Protein AF-F2UL92-F1 (afdb_monomer)

Radius of gyration: 18.85 Å; Cα contacts (8 Å, |Δi|>4): 361; chains: 1; bounding box: 46×44×56 Å

InterPro domains:
  IPR004106 Peptidase S9, N-terminal domain superfamily [SSF50993] (4-131)
  IPR023302 Peptidase S9A, N-terminal domain [PF02897] (4-129)
  IPR029058 Alpha/Beta hydrolase fold [G3DSA:3.40.50.1820] (143-171)
  IPR051543 Serine Peptidase S9A Subfamily [PTHR11757] (3-171)

Structure (mmCIF, N/CA/C/O backbone):
data_AF-F2UL92-F1
#
_entry.id   AF-F2UL92-F1
#
loop_
_atom_site.group_PDB
_atom_site.id
_atom_site.type_symbol
_atom_site.label_atom_id
_atom_site.label_alt_id
_atom_site.label_comp_id
_atom_site.label_asym_id
_atom_site.label_entity_id
_atom_site.label_seq_id
_atom_site.pdbx_PDB_ins_code
_atom_site.Cartn_x
_atom_site.Cartn_y
_atom_site.Cartn_z
_atom_site.occupancy
_atom_site.B_iso_or_equiv
_atom_site.auth_seq_id
_atom_site.auth_comp_id
_atom_site.auth_asym_id
_atom_site.auth_atom_id
_atom_site.pdbx_PDB_model_num
ATOM 1 N N . MET A 1 1 ? -10.683 9.155 6.849 1.00 47.19 1 MET A N 1
ATOM 2 C CA . MET A 1 1 ? -11.647 8.058 6.570 1.00 47.19 1 MET A CA 1
ATOM 3 C C . MET A 1 1 ? -12.145 7.470 7.891 1.00 47.19 1 MET A C 1
ATOM 5 O O . MET A 1 1 ? -11.366 7.460 8.837 1.00 47.19 1 MET A O 1
ATOM 9 N N . ARG A 1 2 ? -13.411 7.035 8.008 1.00 52.59 2 ARG A N 1
ATOM 10 C CA . ARG A 1 2 ? -13.905 6.275 9.177 1.00 52.59 2 ARG A CA 1
ATOM 11 C C . ARG A 1 2 ? -14.329 4.896 8.702 1.00 52.59 2 ARG A C 1
ATOM 13 O O . ARG A 1 2 ? -15.251 4.801 7.898 1.00 52.59 2 ARG A O 1
ATOM 20 N N . GLN A 1 3 ? -13.666 3.865 9.195 1.00 63.84 3 GLN A N 1
ATOM 21 C CA . GLN A 1 3 ? -14.007 2.478 8.901 1.00 63.84 3 GLN A CA 1
ATOM 22 C C . GLN A 1 3 ? -14.281 1.741 10.215 1.00 63.84 3 GLN A C 1
ATOM 24 O O . GLN A 1 3 ? -13.748 2.104 11.266 1.00 63.84 3 GLN A O 1
ATOM 29 N N . HIS A 1 4 ? -15.179 0.763 10.164 1.00 67.75 4 HIS A N 1
ATOM 30 C CA . HIS A 1 4 ? -15.733 0.085 11.332 1.00 67.75 4 HIS A CA 1
ATOM 31 C C . HIS A 1 4 ? -15.341 -1.390 11.305 1.00 67.75 4 HIS A C 1
ATOM 33 O O . HIS A 1 4 ? -15.550 -2.052 10.291 1.00 67.75 4 HIS A O 1
ATOM 39 N N . ALA A 1 5 ? -14.822 -1.898 12.419 1.00 70.94 5 ALA A N 1
ATOM 40 C CA . ALA A 1 5 ? -14.544 -3.315 12.620 1.00 70.94 5 ALA A CA 1
ATOM 41 C C . ALA A 1 5 ? -14.932 -3.701 14.054 1.00 70.94 5 ALA A C 1
ATOM 43 O O . ALA A 1 5 ? -14.461 -3.092 15.019 1.00 70.94 5 ALA A O 1
ATOM 44 N N . GLY A 1 6 ? -15.823 -4.687 14.198 1.00 77.38 6 GLY A N 1
ATOM 45 C CA . GLY A 1 6 ? -16.357 -5.093 15.503 1.00 77.38 6 GLY A CA 1
ATOM 46 C C . GLY A 1 6 ? -17.029 -3.932 16.245 1.00 77.38 6 GLY A C 1
ATOM 47 O O . GLY A 1 6 ? -17.924 -3.303 15.704 1.00 77.38 6 GLY A O 1
ATOM 48 N N . ASP A 1 7 ? -16.575 -3.630 17.464 1.00 85.81 7 ASP A N 1
ATOM 49 C CA . ASP A 1 7 ? -17.101 -2.538 18.304 1.00 85.81 7 ASP A CA 1
ATOM 50 C C . ASP A 1 7 ? -16.230 -1.267 18.259 1.00 85.81 7 ASP A C 1
ATOM 52 O O . ASP A 1 7 ? -16.256 -0.443 19.179 1.00 85.81 7 ASP A O 1
ATOM 56 N N . SER A 1 8 ? -15.396 -1.106 17.228 1.00 90.12 8 SER A N 1
ATOM 57 C CA . SER A 1 8 ? -14.446 0.004 17.122 1.00 90.12 8 SER A CA 1
ATOM 58 C C . SER A 1 8 ? -14.482 0.696 15.762 1.00 90.12 8 SER A C 1
ATOM 60 O O . SER A 1 8 ? -14.600 0.072 14.708 1.00 90.12 8 SER A O 1
ATOM 62 N N . PHE A 1 9 ? -14.307 2.015 15.794 1.00 91.69 9 PHE A N 1
ATOM 63 C CA . PHE A 1 9 ? -13.924 2.802 14.632 1.00 91.69 9 PHE A CA 1
ATOM 64 C C . PHE A 1 9 ? -12.415 2.959 14.585 1.00 91.69 9 PHE A C 1
ATOM 66 O O . PHE A 1 9 ? -11.786 3.242 15.605 1.00 91.69 9 PHE A O 1
ATOM 73 N N . TYR A 1 10 ? -11.868 2.874 13.380 1.00 93.38 10 TYR A N 1
ATOM 74 C CA . TYR A 1 10 ? -10.504 3.274 13.079 1.00 93.38 10 TYR A CA 1
ATOM 75 C C . TYR A 1 10 ? -10.539 4.521 12.206 1.00 93.38 10 TYR A C 1
ATOM 77 O O . TYR A 1 10 ? -11.341 4.636 11.270 1.00 93.38 10 TYR A O 1
ATOM 85 N N . VAL A 1 11 ? -9.696 5.485 12.559 1.00 93.44 11 VAL A N 1
ATOM 86 C CA . VAL A 1 11 ? -9.705 6.827 11.990 1.00 93.44 11 VAL A CA 1
ATOM 87 C C . VAL A 1 11 ? -8.290 7.196 11.577 1.00 93.44 11 VAL A C 1
ATOM 89 O O . VAL A 1 11 ? -7.419 7.335 12.430 1.00 93.44 11 VAL A O 1
ATOM 92 N N . VAL A 1 12 ? -8.087 7.394 10.275 1.00 95.69 12 VAL A N 1
ATOM 93 C CA . VAL A 1 12 ? -6.900 8.077 9.739 1.00 95.69 12 VAL A CA 1
ATOM 94 C C . VAL A 1 12 ? -7.134 9.583 9.865 1.00 95.69 12 VAL A C 1
ATOM 96 O O . VAL A 1 12 ? -8.149 10.079 9.360 1.00 95.69 12 VAL A O 1
ATOM 99 N N . THR A 1 13 ? -6.255 10.282 10.586 1.00 95.81 13 THR A N 1
ATOM 100 C CA . THR A 1 13 ? -6.462 11.675 11.021 1.00 95.81 13 THR A CA 1
ATOM 101 C C . THR A 1 13 ? -5.148 12.445 11.164 1.00 95.81 13 THR A C 1
ATOM 103 O O . THR A 1 13 ? -4.134 11.865 11.539 1.00 95.81 13 THR A O 1
ATOM 106 N N . ASP A 1 14 ? -5.198 13.753 10.925 1.00 96.56 14 ASP A N 1
ATOM 107 C CA . ASP A 1 14 ? -4.128 14.745 11.144 1.00 96.56 14 ASP A CA 1
ATOM 108 C C . ASP A 1 14 ? -4.246 15.470 12.505 1.00 96.56 14 ASP A C 1
ATOM 110 O O . ASP A 1 14 ? -3.438 16.325 12.874 1.00 96.56 14 ASP A O 1
ATOM 114 N N . ALA A 1 15 ? -5.287 15.133 13.272 1.00 96.12 15 ALA A N 1
ATOM 115 C CA . ALA A 1 15 ? -5.538 15.661 14.606 1.00 96.12 15 ALA A CA 1
ATOM 116 C C . ALA A 1 15 ? -4.281 15.686 15.495 1.00 96.12 15 ALA A C 1
ATOM 118 O O . ALA A 1 15 ? -3.488 14.749 15.515 1.00 96.12 15 ALA A O 1
ATOM 119 N N . ASP A 1 16 ? -4.189 16.737 16.313 1.00 95.44 16 ASP A N 1
ATOM 120 C CA . ASP A 1 16 ? -3.114 16.942 17.293 1.00 95.44 16 ASP A CA 1
ATOM 121 C C . ASP A 1 16 ? -1.739 17.235 16.659 1.00 95.44 16 ASP A C 1
ATOM 123 O O . ASP A 1 16 ? -0.714 17.030 17.302 1.00 95.44 16 ASP A O 1
ATOM 127 N N . GLY A 1 17 ? -1.722 17.758 15.424 1.00 95.00 17 GLY A N 1
ATOM 128 C CA . GLY A 1 17 ? -0.492 18.123 14.706 1.00 95.00 17 GLY A CA 1
ATOM 129 C C . GLY A 1 17 ? 0.189 16.931 14.033 1.00 95.00 17 GLY A C 1
ATOM 130 O O . GLY A 1 17 ? 1.408 16.909 13.899 1.00 95.00 17 GLY A O 1
ATOM 131 N N . ALA A 1 18 ? -0.583 15.908 13.664 1.00 96.56 18 ALA A N 1
ATOM 132 C CA . ALA A 1 18 ? -0.087 14.730 12.967 1.00 96.56 18 ALA A CA 1
ATOM 133 C C . ALA A 1 18 ? -0.008 15.005 11.455 1.00 96.56 18 ALA A C 1
ATOM 135 O O . ALA A 1 18 ? -0.832 14.503 10.695 1.00 96.56 18 ALA A O 1
ATOM 136 N N . ASP A 1 19 ? 0.976 15.797 11.020 1.00 95.44 19 ASP A N 1
ATOM 137 C CA . ASP A 1 19 ? 1.105 16.255 9.623 1.00 95.44 19 ASP A CA 1
ATOM 138 C C . ASP A 1 19 ? 1.199 15.101 8.604 1.00 95.44 19 ASP A C 1
ATOM 140 O O . ASP A 1 19 ? 0.699 15.206 7.486 1.00 95.44 19 ASP A O 1
ATOM 144 N N . ASN A 1 20 ? 1.777 13.968 9.015 1.00 97.31 20 ASN A N 1
ATOM 145 C CA . ASN A 1 20 ? 1.894 12.749 8.207 1.00 97.31 20 ASN A CA 1
ATOM 146 C C . ASN A 1 20 ? 0.808 11.700 8.509 1.00 97.31 20 ASN A C 1
ATOM 148 O O . ASN A 1 20 ? 0.906 10.545 8.083 1.00 97.31 20 ASN A O 1
ATOM 152 N N . TYR A 1 21 ? -0.254 12.134 9.191 1.00 98.00 21 TYR A N 1
ATOM 153 C CA . TYR A 1 21 ? -1.380 11.346 9.672 1.00 98.00 21 TYR A CA 1
ATOM 154 C C . TYR A 1 21 ? -1.009 10.265 10.693 1.00 98.00 21 TYR A C 1
ATOM 156 O O . TYR A 1 21 ? 0.095 9.731 10.763 1.00 98.00 21 TYR A O 1
ATOM 164 N N . LYS A 1 22 ? -1.998 9.910 11.505 1.00 97.31 22 LYS A N 1
ATOM 165 C CA . LYS A 1 22 ? -1.964 8.776 12.428 1.00 97.31 22 LYS A CA 1
ATOM 166 C C . LYS A 1 22 ? -3.235 7.952 12.299 1.00 97.31 22 LYS A C 1
ATOM 168 O O . LYS A 1 22 ? -4.241 8.430 11.771 1.00 97.31 22 LYS A O 1
ATOM 173 N N . VAL A 1 23 ? -3.207 6.731 12.824 1.00 97.38 23 VAL A N 1
ATOM 174 C CA . VAL A 1 23 ? -4.407 5.913 13.012 1.00 97.38 23 VAL A CA 1
ATOM 175 C C . V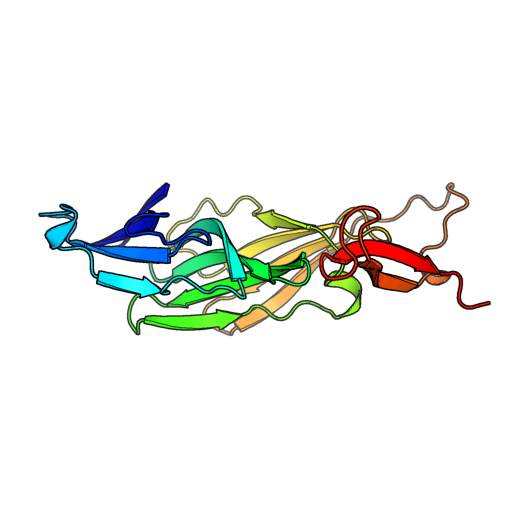AL A 1 23 ? -4.794 5.927 14.482 1.00 97.38 23 VAL A C 1
ATOM 177 O O . VAL A 1 23 ? -4.025 5.506 15.349 1.00 97.38 23 VAL A O 1
ATOM 180 N N . CYS A 1 24 ? -6.021 6.357 14.750 1.00 96.00 24 CYS A N 1
ATOM 181 C CA . CYS A 1 24 ? -6.651 6.270 16.059 1.00 96.00 24 CYS A CA 1
ATOM 182 C C . CYS A 1 24 ? -7.753 5.206 16.051 1.00 96.00 24 CYS A C 1
ATOM 184 O O . CYS A 1 24 ? -8.454 5.036 15.053 1.00 96.00 24 CYS A O 1
ATOM 186 N N . ARG A 1 25 ? -7.957 4.540 17.188 1.00 95.12 25 ARG A N 1
ATOM 187 C CA . ARG A 1 25 ? -9.105 3.671 17.462 1.00 95.12 25 ARG A CA 1
ATOM 188 C C . ARG A 1 25 ? -10.039 4.344 18.462 1.00 95.12 25 ARG A C 1
ATOM 190 O O . ARG A 1 25 ? -9.571 4.908 19.448 1.00 95.12 25 ARG A O 1
ATOM 197 N N . ALA A 1 26 ? -11.347 4.248 18.241 1.00 95.19 26 ALA A N 1
ATOM 198 C CA . ALA A 1 26 ? -12.372 4.769 19.142 1.00 95.19 26 ALA A CA 1
ATOM 199 C C . ALA A 1 26 ? -13.521 3.761 19.328 1.00 95.19 26 ALA A C 1
ATOM 201 O O . ALA A 1 26 ? -13.872 3.079 18.364 1.00 95.19 26 ALA A O 1
ATOM 202 N N . PRO A 1 27 ? -14.158 3.681 20.511 1.00 94.38 27 PRO A N 1
ATOM 203 C CA . PRO A 1 27 ? -15.324 2.823 20.719 1.00 94.38 27 PRO A CA 1
ATOM 204 C C . PRO A 1 27 ? -16.497 3.221 19.815 1.00 94.38 27 PRO A C 1
ATOM 206 O O . PRO A 1 27 ? -16.836 4.403 19.722 1.00 94.38 27 PRO A O 1
ATOM 209 N N . ALA A 1 28 ? -17.166 2.246 19.197 1.00 91.81 28 ALA A N 1
ATOM 210 C CA . ALA A 1 28 ? -18.292 2.502 18.298 1.00 91.81 28 ALA A CA 1
ATOM 211 C C . ALA A 1 28 ? -19.487 3.162 19.005 1.00 91.81 28 ALA A C 1
ATOM 213 O O . ALA A 1 28 ? -20.171 4.009 18.431 1.00 91.81 28 ALA A O 1
ATOM 214 N N . ASN A 1 29 ? -19.702 2.831 20.280 1.00 93.62 29 ASN A N 1
ATOM 215 C CA . ASN A 1 29 ? -20.775 3.394 21.099 1.00 93.62 29 ASN A CA 1
ATOM 216 C C . ASN A 1 29 ? -20.483 4.813 21.632 1.00 93.62 29 ASN A C 1
ATOM 218 O O . ASN A 1 29 ? -21.406 5.489 22.082 1.00 93.62 29 ASN A O 1
ATOM 222 N N . ASN A 1 30 ? -19.228 5.276 21.592 1.00 93.62 30 ASN A N 1
ATOM 223 C CA . ASN A 1 30 ? -18.836 6.619 22.019 1.00 93.62 30 ASN A CA 1
ATOM 224 C C . ASN A 1 30 ? -17.564 7.094 21.283 1.00 93.62 30 ASN A C 1
ATOM 226 O O . ASN A 1 30 ? -16.493 7.200 21.891 1.00 93.62 30 ASN A O 1
ATOM 230 N N . PRO A 1 31 ? -17.661 7.425 19.982 1.00 94.69 31 PRO A N 1
ATOM 231 C CA . PRO A 1 31 ? -16.503 7.686 19.123 1.00 94.69 31 PRO A CA 1
ATOM 232 C C . PRO A 1 31 ? -15.950 9.116 19.241 1.00 94.69 31 PRO A C 1
ATOM 234 O O . PRO A 1 31 ? -15.333 9.640 18.309 1.00 94.69 31 PRO A O 1
ATOM 237 N N . THR A 1 32 ? -16.213 9.794 20.356 1.00 94.81 32 THR A N 1
ATOM 238 C CA . THR A 1 32 ? -15.765 11.171 20.578 1.00 94.81 32 THR A CA 1
ATOM 239 C C . THR A 1 32 ? -14.244 11.235 20.739 1.00 94.81 32 THR A C 1
ATOM 241 O O . THR A 1 32 ? -13.628 10.302 21.250 1.00 94.81 32 THR A O 1
ATOM 244 N N . LYS A 1 33 ? -13.631 12.347 20.307 1.00 93.31 33 LYS A N 1
ATOM 245 C CA . LYS A 1 33 ? -12.168 12.537 20.301 1.00 93.31 33 LYS A CA 1
ATOM 246 C C . LYS A 1 33 ? -11.467 12.200 21.635 1.00 93.31 33 LYS A C 1
ATOM 248 O O . LYS A 1 33 ? -10.410 11.586 21.578 1.00 93.31 33 LYS A O 1
ATOM 253 N N . PRO A 1 34 ? -12.022 12.512 22.824 1.00 95.94 34 PRO A N 1
ATOM 254 C CA . PRO A 1 34 ? -11.401 12.126 24.097 1.00 95.94 34 PRO A CA 1
ATOM 255 C C . PRO A 1 34 ? -11.232 10.614 24.310 1.00 95.94 34 PRO A C 1
ATOM 257 O O . PRO A 1 34 ? -10.419 10.211 25.132 1.00 95.94 34 PRO A O 1
ATOM 260 N N . ASN A 1 35 ? -11.987 9.784 23.583 1.00 96.00 35 ASN A N 1
ATOM 261 C CA . ASN A 1 35 ? -11.894 8.323 23.647 1.00 96.00 35 ASN A CA 1
ATOM 262 C C . ASN A 1 35 ? -10.999 7.733 22.550 1.00 96.00 35 ASN A C 1
ATOM 264 O O . ASN A 1 35 ? -10.984 6.515 22.364 1.00 96.00 35 ASN A O 1
ATOM 268 N N . TRP A 1 36 ? -10.317 8.574 21.771 1.00 96.50 36 TRP A N 1
ATOM 269 C CA . TRP A 1 36 ? -9.410 8.112 20.731 1.00 96.50 36 TRP A CA 1
ATOM 270 C C . TRP A 1 36 ? -8.106 7.632 21.359 1.00 96.50 36 TRP A C 1
ATOM 272 O O . TRP A 1 36 ? -7.533 8.295 22.221 1.00 96.50 36 TRP A O 1
ATOM 282 N N . ILE A 1 37 ? -7.641 6.474 20.906 1.00 95.00 37 ILE A N 1
ATOM 283 C CA . ILE A 1 37 ? -6.365 5.884 21.301 1.00 95.00 37 ILE A CA 1
ATOM 284 C C . ILE A 1 37 ? -5.535 5.708 20.038 1.00 95.00 37 ILE A C 1
ATOM 286 O O . ILE A 1 37 ? -5.997 5.083 19.083 1.00 95.00 37 ILE A O 1
ATOM 290 N N . ASP A 1 38 ? -4.318 6.240 20.029 1.00 95.56 38 ASP A N 1
ATOM 291 C CA . ASP A 1 38 ? -3.399 6.066 18.908 1.00 95.56 38 ASP A CA 1
ATOM 292 C C . ASP A 1 38 ? -2.991 4.588 18.810 1.00 95.56 38 ASP A C 1
ATOM 294 O O . ASP A 1 38 ? -2.452 4.008 19.752 1.00 95.56 38 ASP A O 1
ATOM 298 N N . VAL A 1 39 ? -3.288 3.975 17.665 1.00 95.94 39 VAL A N 1
ATOM 299 C CA . VAL A 1 39 ? -2.933 2.584 17.343 1.00 95.94 39 VAL A CA 1
ATOM 300 C C . VAL A 1 39 ? -1.760 2.511 16.373 1.00 95.94 39 VAL A C 1
ATOM 302 O O . VAL A 1 39 ? -0.958 1.584 16.458 1.00 95.94 39 VAL A O 1
ATOM 305 N N . LEU A 1 40 ? -1.618 3.531 15.523 1.00 96.50 40 LEU A N 1
ATOM 306 C CA . LEU A 1 40 ? -0.419 3.805 14.740 1.00 96.50 40 LEU A CA 1
ATOM 307 C C . LEU A 1 40 ? -0.111 5.309 14.836 1.00 96.50 40 LEU A C 1
ATOM 309 O O . LEU A 1 40 ? -0.804 6.095 14.190 1.00 96.50 40 LEU A O 1
ATOM 313 N N . PRO A 1 41 ? 0.868 5.727 15.657 1.00 96.00 41 PRO A N 1
ATOM 314 C CA . PRO A 1 41 ? 1.248 7.133 15.789 1.00 96.00 41 PRO A CA 1
ATOM 315 C C . PRO A 1 41 ? 1.786 7.730 14.481 1.00 96.00 41 PRO A C 1
ATOM 317 O O . PRO A 1 41 ? 2.292 7.004 13.625 1.00 96.00 41 PRO A O 1
ATOM 320 N N . SER A 1 42 ? 1.721 9.059 14.364 1.00 96.75 42 SER A N 1
ATOM 321 C CA . SER A 1 42 ? 2.345 9.799 13.258 1.00 96.75 42 SER A CA 1
ATOM 322 C C . SER A 1 42 ? 3.867 9.660 13.298 1.00 96.75 42 SER A C 1
ATOM 324 O O . SER A 1 42 ? 4.457 9.495 14.368 1.00 96.75 42 SER A O 1
ATOM 326 N N . SER A 1 43 ? 4.507 9.756 12.134 1.00 95.75 43 SER A N 1
ATOM 327 C CA . SER A 1 43 ? 5.960 9.683 11.975 1.00 95.75 43 SER A CA 1
ATOM 328 C C . SER A 1 43 ? 6.443 10.722 10.971 1.00 95.75 43 SER A C 1
ATOM 330 O O . SER A 1 43 ? 5.822 10.902 9.932 1.00 95.75 43 SER A O 1
ATOM 332 N N . ASP A 1 44 ? 7.597 11.339 11.221 1.00 95.31 44 ASP A N 1
ATOM 333 C CA . ASP A 1 44 ? 8.241 12.254 10.263 1.00 95.31 44 ASP A CA 1
ATOM 334 C C . ASP A 1 44 ? 8.871 11.519 9.064 1.00 95.31 44 ASP A C 1
ATOM 336 O O . ASP A 1 44 ? 9.341 12.145 8.114 1.00 95.31 44 ASP A O 1
ATOM 340 N N . GLU A 1 45 ? 8.890 10.183 9.104 1.00 95.50 45 GLU A N 1
ATOM 341 C CA . GLU A 1 45 ? 9.538 9.336 8.102 1.00 95.50 45 GLU A CA 1
ATOM 342 C C . GLU A 1 45 ? 8.549 8.663 7.143 1.00 95.50 45 GLU A C 1
ATOM 344 O O . GLU A 1 45 ? 8.965 8.098 6.131 1.00 95.50 45 GLU A O 1
ATOM 349 N N . VAL A 1 46 ? 7.248 8.689 7.448 1.00 96.50 46 VAL A N 1
ATOM 350 C CA . VAL A 1 46 ? 6.218 7.987 6.676 1.00 96.50 46 VAL A CA 1
ATOM 351 C C . VAL A 1 46 ? 4.912 8.765 6.708 1.00 96.50 46 VAL A C 1
ATOM 353 O O . VAL A 1 46 ? 4.416 9.056 7.791 1.00 96.50 46 VAL A O 1
ATOM 356 N N . ILE A 1 47 ? 4.309 8.986 5.539 1.00 97.19 47 ILE A N 1
ATOM 357 C CA . ILE A 1 47 ? 2.947 9.512 5.395 1.00 97.19 47 ILE A CA 1
ATOM 358 C C . ILE A 1 47 ? 1.954 8.390 5.070 1.00 97.19 47 ILE A C 1
ATOM 360 O O . ILE A 1 47 ? 2.269 7.471 4.310 1.00 97.19 47 ILE A O 1
ATOM 364 N N . ILE A 1 48 ? 0.754 8.443 5.657 1.00 97.94 48 ILE A N 1
ATOM 365 C CA . ILE A 1 48 ? -0.384 7.595 5.261 1.00 97.94 48 ILE A CA 1
ATOM 366 C C . ILE A 1 48 ? -1.145 8.303 4.134 1.00 97.94 48 ILE A C 1
ATOM 368 O O . ILE A 1 48 ? -1.653 9.403 4.337 1.00 97.94 48 ILE A O 1
ATOM 372 N N . GLU A 1 49 ? -1.242 7.670 2.966 1.00 95.38 49 GLU A N 1
ATOM 373 C CA . GLU A 1 49 ? -1.944 8.212 1.795 1.00 95.38 49 GLU A CA 1
ATOM 374 C C . GLU A 1 49 ? -3.397 7.723 1.725 1.00 95.38 49 GLU A C 1
ATOM 376 O O . GLU A 1 49 ? -4.292 8.497 1.391 1.00 95.38 49 GLU A O 1
ATOM 381 N N . ASP A 1 50 ? -3.642 6.455 2.073 1.00 93.81 50 ASP A N 1
ATOM 382 C CA . ASP A 1 50 ? -4.983 5.861 2.083 1.00 93.81 50 ASP A CA 1
ATOM 383 C C . ASP A 1 50 ? -5.069 4.649 3.032 1.00 93.81 50 ASP A C 1
ATOM 385 O O . ASP A 1 50 ? -4.050 4.151 3.526 1.00 93.81 50 ASP A O 1
ATOM 389 N N . GLY A 1 51 ? -6.284 4.159 3.290 1.00 93.62 51 GLY A N 1
ATOM 390 C CA . GLY A 1 51 ? -6.521 2.972 4.104 1.00 93.62 51 GLY A CA 1
ATOM 391 C C . GLY A 1 51 ? -7.749 2.154 3.700 1.00 93.62 51 GLY A C 1
ATOM 392 O O . GLY A 1 51 ? -8.798 2.683 3.342 1.00 93.62 51 GLY A O 1
ATOM 393 N N . GLU A 1 52 ? -7.648 0.836 3.820 1.00 93.00 52 GLU A N 1
ATOM 394 C CA . GLU A 1 52 ? -8.717 -0.107 3.498 1.00 93.00 52 GLU A CA 1
ATOM 395 C C . GLU A 1 52 ? -8.947 -1.089 4.653 1.00 93.00 52 GLU A C 1
ATOM 397 O O . GLU A 1 52 ? -8.013 -1.723 5.149 1.00 93.00 52 GLU A O 1
ATOM 402 N N . MET A 1 53 ? -10.197 -1.196 5.110 1.00 90.94 53 MET A N 1
ATOM 403 C CA . MET A 1 53 ? -10.560 -2.019 6.264 1.00 90.94 53 MET A CA 1
ATOM 404 C C . MET A 1 53 ? -11.003 -3.413 5.855 1.00 90.94 53 MET A C 1
ATOM 406 O O . MET A 1 53 ? -11.905 -3.573 5.035 1.00 90.94 53 MET A O 1
ATOM 410 N N . PHE A 1 54 ? -10.458 -4.389 6.563 1.00 92.06 54 PHE A N 1
ATOM 411 C CA . PHE A 1 54 ? -10.881 -5.779 6.596 1.00 92.06 54 PHE A CA 1
ATOM 412 C C . PHE A 1 54 ? -1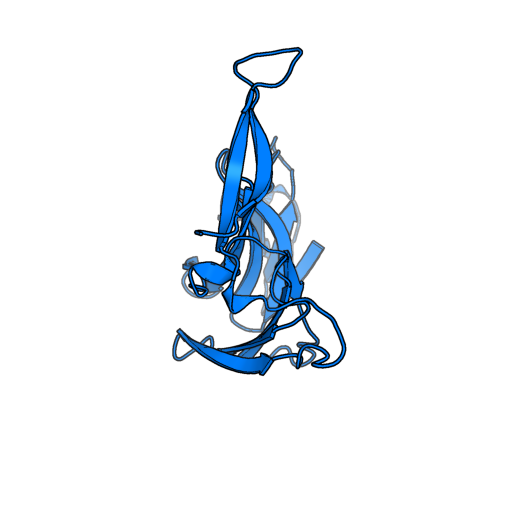1.311 -6.129 8.023 1.00 92.06 54 PHE A C 1
ATOM 414 O O . PHE A 1 54 ? -11.004 -5.411 8.975 1.00 92.06 54 PHE A O 1
ATOM 421 N N . HIS A 1 55 ? -11.972 -7.271 8.199 1.00 88.75 55 HIS A N 1
ATOM 422 C CA . HIS A 1 55 ? -12.497 -7.701 9.497 1.00 88.75 55 HIS A CA 1
ATOM 423 C C . HIS A 1 55 ? -11.463 -7.661 10.631 1.00 88.75 55 HIS A C 1
ATOM 425 O O . HIS A 1 55 ? -11.747 -7.164 11.718 1.00 88.75 55 HIS A O 1
ATOM 431 N N . ASN A 1 56 ? -10.256 -8.168 10.363 1.00 91.00 56 ASN A N 1
ATOM 432 C CA . ASN A 1 56 ? -9.177 -8.295 11.349 1.00 91.00 56 ASN A CA 1
ATOM 433 C C . ASN A 1 56 ? -7.958 -7.411 11.050 1.00 91.00 56 ASN A C 1
ATOM 435 O O . ASN A 1 56 ? -6.991 -7.435 11.812 1.00 91.00 56 ASN A O 1
ATOM 439 N N . HIS A 1 57 ? -7.977 -6.648 9.953 1.00 94.94 57 HIS A N 1
ATOM 440 C CA . HIS A 1 57 ? -6.812 -5.898 9.489 1.00 94.94 57 HIS A CA 1
ATOM 441 C C . HIS A 1 57 ? -7.204 -4.525 8.946 1.00 94.94 57 HIS A C 1
ATOM 443 O O . HIS A 1 57 ? -8.223 -4.380 8.282 1.00 94.94 57 HIS A O 1
ATOM 449 N N . LEU A 1 58 ? -6.348 -3.533 9.169 1.00 95.56 58 LEU A N 1
ATOM 450 C CA . LEU A 1 58 ? -6.357 -2.277 8.427 1.00 95.56 58 LEU A CA 1
ATOM 451 C C . LEU A 1 58 ? -5.143 -2.260 7.501 1.00 95.56 58 LEU A C 1
ATOM 453 O O . LEU A 1 58 ? -4.005 -2.372 7.958 1.00 95.56 58 LEU A O 1
ATOM 457 N N . ILE A 1 59 ? -5.396 -2.130 6.205 1.00 97.12 59 ILE A N 1
ATOM 458 C CA . ILE A 1 59 ? -4.368 -2.000 5.177 1.00 97.12 59 ILE A CA 1
ATOM 459 C C . ILE A 1 59 ? -4.127 -0.520 4.955 1.00 97.12 59 ILE A C 1
ATOM 461 O O . ILE A 1 59 ? -5.074 0.231 4.757 1.00 97.12 59 ILE A O 1
ATOM 465 N N . LEU A 1 60 ? -2.875 -0.092 5.014 1.00 97.62 60 LEU A N 1
ATOM 466 C CA . LEU A 1 60 ? -2.475 1.297 4.853 1.00 97.62 60 LEU A CA 1
ATOM 467 C C . LEU A 1 60 ? -1.563 1.411 3.643 1.00 97.62 60 LEU A C 1
ATOM 469 O O . LEU A 1 60 ? -0.538 0.733 3.571 1.00 97.62 60 LEU A O 1
ATOM 473 N N . PHE A 1 61 ? -1.919 2.301 2.727 1.00 97.19 61 PHE A N 1
ATOM 474 C CA . PHE A 1 61 ? -1.058 2.702 1.625 1.00 97.19 61 PHE A CA 1
ATOM 475 C C . PHE A 1 61 ? -0.240 3.888 2.110 1.00 97.19 61 PHE A C 1
ATOM 477 O O . PHE A 1 61 ? -0.791 4.913 2.518 1.00 97.19 61 PHE A O 1
ATOM 484 N N . GLN A 1 62 ? 1.073 3.709 2.160 1.00 97.06 62 GLN A N 1
ATOM 485 C CA . GLN A 1 62 ? 1.985 4.661 2.769 1.00 97.06 62 GLN A CA 1
ATOM 486 C C . GLN A 1 62 ? 3.106 5.024 1.808 1.00 97.06 62 GLN A C 1
ATOM 488 O O . GLN A 1 62 ? 3.411 4.290 0.866 1.00 97.06 62 GLN A O 1
ATOM 493 N N . ARG A 1 63 ? 3.755 6.15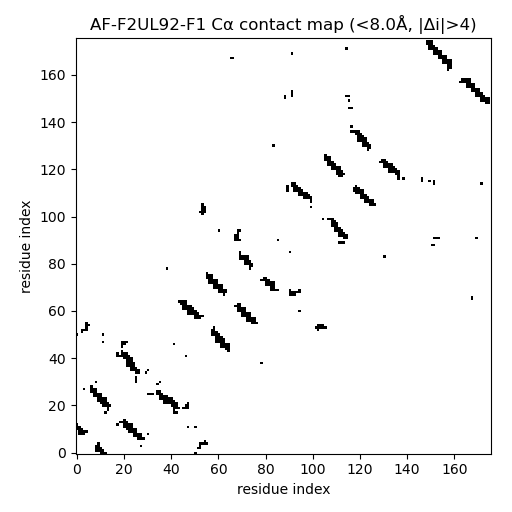0 2.088 1.00 94.38 63 ARG A N 1
ATOM 494 C CA . ARG A 1 63 ? 4.950 6.584 1.376 1.00 94.38 63 ARG A CA 1
ATOM 495 C C . ARG A 1 63 ? 6.034 6.967 2.368 1.00 94.38 63 ARG A C 1
ATOM 497 O O . ARG A 1 63 ? 5.760 7.657 3.350 1.00 94.38 63 ARG A O 1
ATOM 504 N N . SER A 1 64 ? 7.257 6.501 2.134 1.00 93.38 64 SER A N 1
ATOM 505 C CA . SER A 1 64 ? 8.412 6.913 2.932 1.00 93.38 64 SER A CA 1
ATOM 506 C C . SER A 1 64 ? 8.759 8.378 2.664 1.00 93.38 64 SER A C 1
ATOM 508 O O . SER A 1 64 ? 8.395 8.946 1.633 1.00 93.38 64 SER A O 1
ATOM 510 N N . LYS A 1 65 ? 9.547 8.984 3.548 1.00 90.06 65 LYS A N 1
ATOM 511 C CA . LYS A 1 65 ? 10.135 10.315 3.351 1.00 90.06 65 LYS A CA 1
ATOM 512 C C . LYS A 1 65 ? 10.977 10.414 2.078 1.00 90.06 65 LYS A C 1
ATOM 514 O O . LYS A 1 65 ? 11.086 11.483 1.487 1.00 90.06 65 LYS A O 1
ATOM 519 N N . GLN A 1 66 ? 11.552 9.294 1.645 1.00 86.75 66 GLN A N 1
ATOM 520 C CA . GLN A 1 66 ? 12.303 9.172 0.396 1.00 86.75 66 GLN A CA 1
ATOM 521 C C . GLN A 1 66 ? 11.386 9.070 -0.841 1.00 86.75 66 GLN A C 1
ATOM 523 O O . GLN A 1 66 ? 11.854 9.230 -1.965 1.00 86.75 66 GLN A O 1
ATOM 528 N N . GLY A 1 67 ? 10.076 8.888 -0.657 1.00 88.00 67 GLY A N 1
ATOM 529 C CA . GLY A 1 67 ? 9.081 8.855 -1.730 1.00 88.00 67 GLY A CA 1
ATOM 530 C C . GLY A 1 67 ? 8.673 7.450 -2.176 1.00 88.00 67 GLY A C 1
ATOM 531 O O . GLY A 1 67 ? 7.870 7.324 -3.106 1.00 88.00 67 GLY A O 1
ATOM 532 N N . ASP A 1 68 ? 9.179 6.406 -1.520 1.00 89.31 68 ASP A N 1
ATOM 533 C CA . ASP A 1 68 ? 8.902 5.018 -1.889 1.00 89.31 68 ASP A CA 1
ATOM 534 C C . ASP A 1 68 ? 7.535 4.585 -1.355 1.00 89.31 68 ASP A C 1
ATOM 536 O O . ASP A 1 68 ? 7.304 4.684 -0.143 1.00 89.31 68 ASP A O 1
ATOM 540 N N . PRO A 1 69 ? 6.615 4.126 -2.221 1.00 93.25 69 PRO A N 1
ATOM 541 C CA . PRO A 1 69 ? 5.341 3.601 -1.769 1.00 93.25 69 PRO A CA 1
ATOM 542 C C . PRO A 1 69 ? 5.529 2.222 -1.133 1.00 93.25 69 PRO A C 1
ATOM 544 O O . PRO A 1 69 ? 6.337 1.410 -1.583 1.00 93.25 69 PRO A O 1
ATOM 547 N N . PHE A 1 70 ? 4.740 1.932 -0.109 1.00 96.00 70 PHE A N 1
ATOM 548 C CA . PHE A 1 70 ? 4.650 0.603 0.478 1.00 96.00 70 PHE A CA 1
ATOM 549 C C . PHE A 1 70 ? 3.277 0.387 1.112 1.00 96.00 70 PHE A C 1
ATOM 551 O O . PHE A 1 70 ? 2.521 1.331 1.354 1.00 96.00 70 PHE A O 1
ATOM 558 N N . ILE A 1 71 ? 2.951 -0.876 1.378 1.00 97.94 71 ILE A N 1
ATOM 559 C CA . ILE A 1 71 ? 1.711 -1.253 2.053 1.00 97.94 71 ILE A CA 1
ATOM 560 C C . ILE A 1 71 ? 2.058 -1.746 3.450 1.00 97.94 71 ILE A C 1
ATOM 562 O O . ILE A 1 71 ? 2.874 -2.657 3.604 1.00 97.94 71 ILE A O 1
ATOM 566 N N . ARG A 1 72 ? 1.403 -1.179 4.461 1.00 98.00 72 ARG A N 1
ATOM 567 C CA . ARG A 1 72 ? 1.468 -1.644 5.845 1.00 98.00 72 ARG A CA 1
ATOM 568 C C . ARG A 1 72 ? 0.172 -2.330 6.233 1.00 98.00 72 ARG A C 1
ATOM 570 O O . ARG A 1 72 ? -0.913 -1.793 6.045 1.00 98.00 72 ARG A O 1
ATOM 577 N N . VAL A 1 73 ? 0.298 -3.493 6.849 1.00 97.69 73 VAL A N 1
ATOM 578 C CA . VAL A 1 73 ? -0.807 -4.231 7.452 1.00 97.69 73 VAL A CA 1
ATOM 579 C C . VAL A 1 73 ? -0.783 -3.990 8.956 1.00 97.69 73 VAL A C 1
ATOM 581 O O . VAL A 1 73 ? 0.208 -4.308 9.613 1.00 97.69 73 VAL A O 1
ATOM 584 N N . LEU A 1 74 ? -1.874 -3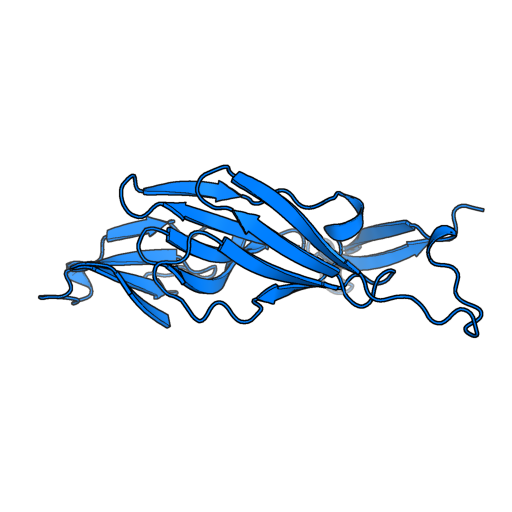.461 9.509 1.00 96.94 74 LEU A N 1
ATOM 585 C CA . LEU A 1 74 ? -2.124 -3.353 10.947 1.00 96.94 74 LEU A CA 1
ATOM 586 C C . LEU A 1 74 ? -3.124 -4.435 11.372 1.00 96.94 74 LEU A C 1
ATOM 588 O O . LEU A 1 74 ? -4.288 -4.388 10.981 1.00 96.94 74 LEU A O 1
ATOM 592 N N . ALA A 1 75 ? -2.684 -5.391 12.190 1.00 94.38 75 ALA A N 1
ATOM 593 C CA . ALA A 1 75 ? -3.553 -6.391 12.805 1.00 94.38 75 ALA A CA 1
ATOM 594 C C . ALA A 1 75 ? -4.336 -5.762 13.968 1.00 94.38 75 ALA A C 1
ATOM 596 O O . ALA A 1 75 ? -3.749 -5.202 14.898 1.00 94.38 75 ALA A O 1
ATOM 597 N N . LEU A 1 76 ? -5.666 -5.831 13.911 1.00 91.62 76 LEU A N 1
ATOM 598 C CA . LEU A 1 76 ? -6.549 -5.068 14.801 1.00 91.62 76 LEU A CA 1
ATOM 599 C C . LEU A 1 76 ? -6.657 -5.653 16.217 1.00 91.62 76 LEU A C 1
ATOM 601 O O . LEU A 1 76 ? -6.911 -4.916 17.172 1.00 91.62 76 LEU A O 1
ATOM 605 N N . ASP A 1 77 ? -6.461 -6.964 16.342 1.00 89.75 77 ASP A N 1
ATOM 606 C CA . ASP A 1 77 ? -6.558 -7.741 17.579 1.00 89.75 77 ASP A CA 1
ATOM 607 C C . ASP A 1 77 ? -5.336 -7.554 18.492 1.00 89.75 77 ASP A C 1
ATOM 609 O O . ASP A 1 77 ? -5.459 -7.380 19.704 1.00 89.75 77 ASP A O 1
ATOM 613 N N . THR A 1 78 ? -4.151 -7.551 17.890 1.00 91.88 78 THR A N 1
ATOM 614 C CA . THR A 1 78 ? -2.846 -7.493 18.552 1.00 91.88 78 THR A CA 1
ATOM 615 C C . THR A 1 78 ? -2.221 -6.107 18.499 1.00 91.88 78 THR A C 1
ATOM 617 O O . THR A 1 78 ? -1.255 -5.847 19.215 1.00 91.88 78 THR A O 1
ATOM 620 N N . ASN A 1 79 ? -2.755 -5.219 17.658 1.00 91.75 79 ASN A N 1
ATOM 621 C CA . ASN A 1 79 ? -2.177 -3.915 17.352 1.00 91.75 79 ASN A CA 1
ATOM 622 C C . ASN A 1 79 ? -0.726 -3.996 16.838 1.00 91.75 79 ASN A C 1
ATOM 624 O O . ASN A 1 79 ? 0.101 -3.135 17.136 1.00 91.75 79 ASN A O 1
ATOM 628 N N . THR A 1 80 ? -0.401 -5.063 16.103 1.00 95.31 80 THR A N 1
ATOM 629 C CA . THR A 1 80 ? 0.924 -5.265 15.502 1.00 95.31 80 THR A CA 1
ATOM 630 C C . THR A 1 80 ? 0.915 -4.897 14.028 1.00 95.31 80 THR A C 1
ATOM 632 O O . THR A 1 80 ? -0.109 -5.012 13.354 1.00 95.31 80 THR A O 1
ATOM 635 N N . THR A 1 81 ? 2.063 -4.462 13.514 1.00 96.75 81 THR A N 1
ATOM 636 C CA . THR A 1 81 ? 2.211 -4.081 12.111 1.00 96.75 81 THR A CA 1
ATOM 637 C C . THR A 1 81 ? 3.262 -4.915 11.397 1.00 96.75 81 THR A C 1
ATOM 639 O O . THR A 1 81 ? 4.195 -5.441 12.007 1.00 96.75 81 THR A O 1
ATOM 642 N N . HIS A 1 82 ? 3.103 -5.042 10.085 1.00 97.19 82 HIS A N 1
ATOM 643 C CA . HIS A 1 82 ? 4.153 -5.495 9.181 1.00 97.19 82 HIS A CA 1
ATOM 644 C C . HIS A 1 82 ? 3.962 -4.870 7.802 1.00 97.19 82 HIS A C 1
ATOM 646 O O . HIS A 1 82 ? 2.849 -4.495 7.438 1.00 97.19 82 HIS A O 1
ATOM 652 N N . ASP A 1 83 ? 5.046 -4.793 7.039 1.00 97.19 83 ASP A N 1
ATOM 653 C CA . ASP A 1 83 ? 5.037 -4.205 5.703 1.00 97.19 83 ASP A CA 1
ATOM 654 C C . ASP A 1 83 ? 5.073 -5.318 4.647 1.00 97.19 83 ASP A C 1
ATOM 656 O O . ASP A 1 83 ? 5.805 -6.306 4.796 1.00 97.19 83 ASP A O 1
ATOM 660 N N . ILE A 1 84 ? 4.284 -5.167 3.583 1.00 96.62 84 ILE A N 1
ATOM 661 C CA . ILE A 1 84 ? 4.312 -6.069 2.428 1.00 96.62 84 ILE A CA 1
ATOM 662 C C . ILE A 1 84 ? 5.595 -5.784 1.643 1.00 96.62 84 ILE A C 1
ATOM 664 O O . ILE A 1 84 ? 5.813 -4.667 1.178 1.00 96.62 84 ILE A O 1
ATOM 668 N N . GLN A 1 85 ? 6.447 -6.799 1.505 1.00 93.19 85 GLN A N 1
ATOM 669 C CA . GLN A 1 85 ? 7.694 -6.699 0.749 1.00 93.19 85 GLN A CA 1
ATOM 670 C C . GLN A 1 85 ? 7.409 -6.911 -0.741 1.00 93.19 85 GLN A C 1
ATOM 672 O O . GLN A 1 85 ? 7.021 -8.011 -1.137 1.00 93.19 85 GLN A O 1
ATOM 677 N N . LEU A 1 86 ? 7.591 -5.863 -1.545 1.00 91.19 86 LEU A N 1
ATOM 678 C CA . LEU A 1 86 ? 7.564 -5.946 -3.007 1.00 91.19 86 LEU A CA 1
ATOM 679 C C . LEU A 1 86 ? 8.938 -6.360 -3.558 1.00 91.19 86 LEU A C 1
ATOM 681 O O . LEU A 1 86 ? 9.949 -6.136 -2.881 1.00 91.19 86 LEU A O 1
ATOM 685 N N . PRO A 1 87 ? 8.995 -6.923 -4.778 1.00 89.56 87 PRO A N 1
ATOM 686 C CA . PRO A 1 87 ? 10.239 -7.044 -5.533 1.00 89.56 87 PRO A CA 1
ATOM 687 C C . PRO A 1 87 ? 10.990 -5.705 -5.622 1.00 89.56 87 PRO A C 1
ATOM 689 O O . PRO A 1 87 ? 10.382 -4.634 -5.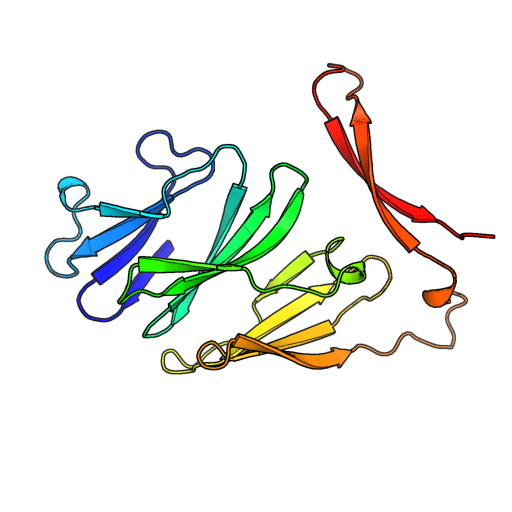633 1.00 89.56 87 PRO A O 1
ATOM 692 N N . GLU A 1 88 ? 12.323 -5.752 -5.640 1.00 84.94 88 GLU A N 1
ATOM 693 C CA . GLU A 1 88 ? 13.172 -4.553 -5.567 1.00 84.94 88 GLU A CA 1
ATOM 694 C C . GLU A 1 88 ? 12.970 -3.609 -6.762 1.00 84.94 88 GLU A C 1
ATOM 696 O O . GLU A 1 88 ? 12.854 -2.396 -6.580 1.00 84.94 88 GLU A O 1
ATOM 701 N N . ASP A 1 89 ? 12.826 -4.179 -7.956 1.00 82.69 89 ASP A N 1
ATOM 702 C CA . ASP A 1 89 ? 12.550 -3.508 -9.229 1.00 82.69 89 ASP A CA 1
ATOM 703 C C . ASP A 1 89 ? 11.164 -2.841 -9.289 1.00 82.69 89 ASP A C 1
ATOM 705 O O . ASP A 1 89 ? 10.894 -2.007 -10.154 1.00 82.69 89 ASP A O 1
ATOM 709 N N . GLU A 1 90 ? 10.291 -3.148 -8.330 1.00 87.56 90 GLU A N 1
ATOM 710 C CA . GLU A 1 90 ? 8.924 -2.636 -8.251 1.00 87.56 90 GLU A CA 1
ATOM 711 C C . GLU A 1 90 ? 8.735 -1.559 -7.176 1.00 87.56 90 GLU A C 1
ATOM 713 O O . GLU A 1 90 ? 7.668 -0.950 -7.067 1.00 87.56 90 GLU A 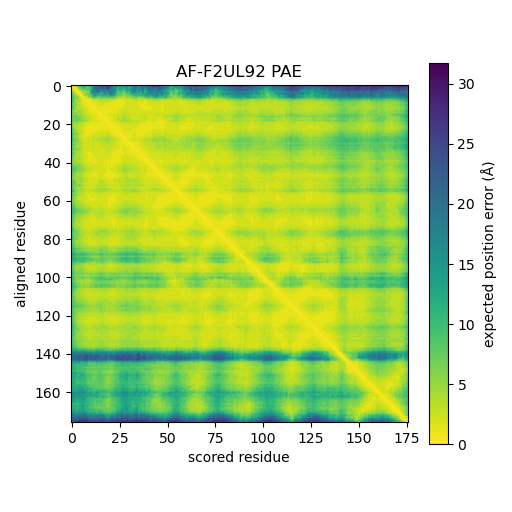O 1
ATOM 718 N N . ARG A 1 91 ? 9.788 -1.262 -6.403 1.00 84.56 91 ARG A N 1
ATOM 719 C CA . ARG A 1 91 ? 9.763 -0.221 -5.361 1.00 84.56 91 ARG A CA 1
ATOM 720 C C . ARG A 1 91 ? 9.693 1.191 -5.938 1.00 84.56 91 ARG A C 1
ATOM 722 O O . ARG A 1 91 ? 9.201 2.115 -5.287 1.00 84.56 91 ARG A O 1
ATOM 729 N N . VAL A 1 92 ? 10.162 1.372 -7.169 1.00 86.94 92 VAL A N 1
ATOM 730 C CA . VAL A 1 92 ? 10.115 2.647 -7.889 1.00 86.94 92 VAL A CA 1
ATOM 731 C C . VAL A 1 92 ? 8.852 2.676 -8.745 1.00 86.94 92 VAL A C 1
ATOM 733 O O . VAL A 1 92 ? 8.880 2.453 -9.952 1.00 86.94 92 VAL A O 1
ATOM 736 N N . GLY A 1 93 ? 7.716 2.943 -8.104 1.00 89.25 93 GLY A N 1
ATOM 737 C CA . GLY A 1 93 ? 6.431 2.893 -8.791 1.00 89.25 93 GLY A CA 1
ATOM 738 C C . GLY A 1 93 ? 5.290 3.581 -8.058 1.00 89.25 93 GLY A C 1
ATOM 739 O O . GLY A 1 93 ? 5.488 4.453 -7.207 1.00 89.25 93 GLY A O 1
ATOM 740 N N . VAL A 1 94 ? 4.082 3.173 -8.424 1.00 92.88 94 VAL A N 1
ATOM 741 C CA . VAL A 1 94 ? 2.818 3.553 -7.800 1.00 92.88 94 VAL A CA 1
ATOM 742 C C . VAL A 1 94 ? 2.086 2.277 -7.416 1.00 92.88 94 VAL A C 1
ATOM 744 O O . VAL A 1 94 ? 1.932 1.377 -8.238 1.00 92.88 94 VAL A O 1
ATOM 747 N N . ILE A 1 95 ? 1.626 2.221 -6.169 1.00 96.75 95 ILE A N 1
ATOM 748 C CA . ILE A 1 95 ? 0.762 1.159 -5.663 1.00 96.75 95 ILE A CA 1
ATOM 749 C C . ILE A 1 95 ? -0.672 1.680 -5.689 1.00 96.75 95 ILE A C 1
ATOM 751 O O . ILE A 1 95 ? -0.938 2.810 -5.284 1.00 96.75 95 ILE A O 1
ATOM 755 N N . THR A 1 96 ? -1.610 0.873 -6.168 1.00 96.06 96 THR A N 1
ATOM 756 C CA . THR A 1 96 ? -3.033 1.227 -6.206 1.00 96.06 96 THR A CA 1
ATOM 757 C C . THR A 1 96 ? -3.860 0.053 -5.717 1.00 96.06 96 THR A C 1
ATOM 759 O O . THR A 1 96 ? -3.655 -1.069 -6.177 1.00 96.06 96 THR A O 1
ATOM 762 N N . SER A 1 97 ? -4.793 0.292 -4.791 1.00 95.81 97 SER A N 1
ATOM 763 C CA . SER A 1 97 ? -5.715 -0.765 -4.370 1.00 95.81 97 SER A CA 1
ATOM 764 C C . SER A 1 97 ? -6.590 -1.217 -5.541 1.00 95.81 97 SER A C 1
ATOM 766 O O . SER A 1 97 ? -7.048 -0.400 -6.345 1.00 95.81 97 SER A O 1
ATOM 768 N N . LEU A 1 98 ? -6.815 -2.524 -5.649 1.00 95.56 98 LEU A N 1
ATOM 769 C CA . LEU A 1 98 ? -7.800 -3.091 -6.566 1.00 95.56 98 LEU A CA 1
ATOM 770 C C . LEU A 1 98 ? -9.118 -3.329 -5.820 1.00 95.56 98 LEU A C 1
ATOM 772 O O . LEU A 1 98 ? -9.289 -2.955 -4.666 1.00 95.56 98 LEU A O 1
ATOM 776 N N . ALA A 1 99 ? -10.095 -3.941 -6.485 1.00 90.25 99 ALA A N 1
ATOM 777 C CA . ALA A 1 99 ? -11.353 -4.270 -5.829 1.00 90.25 99 ALA A CA 1
ATOM 778 C C . ALA A 1 99 ? -11.149 -5.358 -4.756 1.00 90.25 99 ALA A C 1
ATOM 780 O O . ALA A 1 99 ? -10.938 -6.525 -5.101 1.00 90.25 99 ALA A O 1
ATOM 781 N N . ASN A 1 100 ? -11.319 -4.985 -3.482 1.00 90.69 100 ASN A N 1
ATOM 782 C CA . ASN A 1 100 ? -11.409 -5.890 -2.330 1.00 90.69 100 ASN A CA 1
ATOM 783 C C . ASN A 1 100 ? -12.813 -5.806 -1.686 1.00 90.69 100 ASN A C 1
ATOM 785 O O . ASN A 1 100 ? -12.980 -5.295 -0.583 1.00 90.69 100 ASN A O 1
ATOM 789 N N . PRO A 1 101 ? -13.878 -6.260 -2.375 1.00 85.06 101 PRO A N 1
ATOM 790 C CA . PRO A 1 101 ? -15.257 -6.006 -1.948 1.00 85.06 101 PRO A CA 1
ATOM 791 C C . PRO A 1 101 ? -15.694 -6.808 -0.714 1.00 85.06 101 PRO A C 1
ATOM 793 O O . PRO A 1 101 ? -16.735 -6.509 -0.130 1.00 85.06 101 PRO A O 1
ATOM 796 N N . ASN A 1 102 ? -14.959 -7.863 -0.356 1.00 86.94 102 ASN A N 1
ATOM 797 C CA . ASN A 1 102 ? -15.325 -8.754 0.733 1.00 86.94 102 ASN A CA 1
ATOM 798 C C . ASN A 1 102 ? -14.584 -8.366 2.018 1.00 86.94 102 ASN A C 1
ATOM 800 O O . ASN A 1 102 ? -13.385 -8.585 2.148 1.00 86.94 102 ASN A O 1
ATOM 804 N N . PHE A 1 103 ? -15.331 -7.831 2.981 1.00 84.31 103 PHE A N 1
ATOM 805 C CA . PHE A 1 103 ? -14.805 -7.390 4.272 1.00 84.31 103 PHE A CA 1
ATOM 806 C C . PHE A 1 103 ? -14.163 -8.521 5.092 1.00 84.31 103 PHE A C 1
ATOM 808 O O . PHE A 1 103 ? -13.198 -8.287 5.819 1.00 84.31 103 PHE A O 1
ATOM 815 N N . ASP A 1 104 ? -14.682 -9.743 4.960 1.00 86.69 104 ASP A N 1
ATOM 816 C CA . ASP A 1 104 ? -14.197 -10.918 5.690 1.00 86.69 104 ASP A CA 1
ATOM 817 C C . ASP A 1 104 ? -13.089 -11.673 4.931 1.00 86.69 104 ASP A C 1
ATOM 819 O O . ASP A 1 104 ? -12.690 -12.765 5.339 1.00 86.69 104 ASP A O 1
ATOM 823 N N . ASP A 1 105 ? -12.598 -11.130 3.811 1.00 87.81 105 ASP A N 1
ATOM 824 C CA . ASP A 1 105 ? -11.512 -11.750 3.056 1.00 87.81 105 ASP A CA 1
ATOM 825 C C . ASP A 1 105 ? -10.184 -11.684 3.826 1.00 87.81 105 ASP A C 1
ATOM 827 O O . ASP A 1 105 ? -9.925 -10.793 4.637 1.00 87.81 105 ASP A O 1
ATOM 831 N N . THR A 1 106 ? -9.310 -12.642 3.541 1.00 89.62 106 THR A N 1
ATOM 832 C CA . THR A 1 106 ? -7.923 -12.645 4.011 1.00 89.62 106 THR A CA 1
ATOM 833 C C . THR A 1 106 ? -6.960 -12.232 2.911 1.00 89.62 106 THR A C 1
ATOM 835 O O . THR A 1 106 ? -5.751 -12.322 3.104 1.00 89.62 106 THR A O 1
ATOM 838 N N . ARG A 1 107 ? -7.465 -11.814 1.749 1.00 95.44 107 ARG A N 1
ATOM 839 C CA . ARG A 1 107 ? -6.662 -11.462 0.585 1.00 95.44 107 ARG A CA 1
ATOM 840 C C . ARG A 1 107 ? -6.793 -9.989 0.256 1.00 95.44 107 ARG A C 1
ATOM 842 O O . ARG A 1 107 ? -7.894 -9.472 0.105 1.00 95.44 107 ARG A O 1
ATOM 849 N N . VAL A 1 108 ? -5.647 -9.348 0.086 1.00 96.62 108 VAL A N 1
ATOM 850 C CA . VAL A 1 108 ? -5.536 -7.967 -0.378 1.00 96.62 108 VAL A CA 1
ATOM 851 C C . VAL A 1 108 ? -5.037 -7.998 -1.808 1.00 96.62 108 VAL A C 1
ATOM 853 O O . VAL A 1 108 ? -3.982 -8.569 -2.088 1.00 96.62 108 VAL A O 1
ATOM 856 N N . ARG A 1 109 ? -5.787 -7.379 -2.711 1.00 97.56 109 ARG A N 1
ATOM 857 C CA . ARG A 1 109 ? -5.418 -7.209 -4.110 1.00 97.56 109 ARG A CA 1
ATOM 858 C C . ARG A 1 109 ? -5.048 -5.762 -4.370 1.00 97.56 109 ARG A C 1
ATOM 860 O O . ARG A 1 109 ? -5.782 -4.844 -4.005 1.00 97.56 109 ARG A O 1
ATOM 867 N N . PHE A 1 110 ? -3.924 -5.572 -5.038 1.00 97.81 110 PHE A N 1
ATOM 868 C CA . PHE A 1 110 ? -3.426 -4.264 -5.439 1.00 97.81 110 PHE A CA 1
ATOM 869 C C . PHE A 1 110 ? -2.649 -4.395 -6.748 1.00 97.81 110 PHE A C 1
ATOM 871 O O . PHE A 1 110 ? -2.223 -5.486 -7.129 1.00 97.81 110 PHE A O 1
ATOM 878 N N . SER A 1 111 ? -2.477 -3.281 -7.448 1.00 97.81 111 SER A N 1
ATOM 879 C CA . SER A 1 111 ? -1.621 -3.202 -8.621 1.00 97.81 111 SER A CA 1
ATOM 880 C C . SER A 1 111 ? -0.404 -2.335 -8.362 1.00 97.81 111 SER A C 1
ATOM 882 O O . SER A 1 111 ? -0.493 -1.334 -7.650 1.00 97.81 111 SER A O 1
ATOM 884 N N . VAL A 1 112 ? 0.699 -2.693 -9.005 1.00 96.88 112 VAL A N 1
ATOM 885 C CA . VAL A 1 112 ? 1.906 -1.881 -9.103 1.00 96.88 112 VAL A CA 1
ATOM 886 C C . VAL A 1 112 ? 2.072 -1.429 -10.549 1.00 96.88 112 VAL A C 1
ATOM 888 O O . VAL A 1 112 ? 1.903 -2.217 -11.480 1.00 96.88 112 VAL A O 1
ATOM 891 N N . SER A 1 113 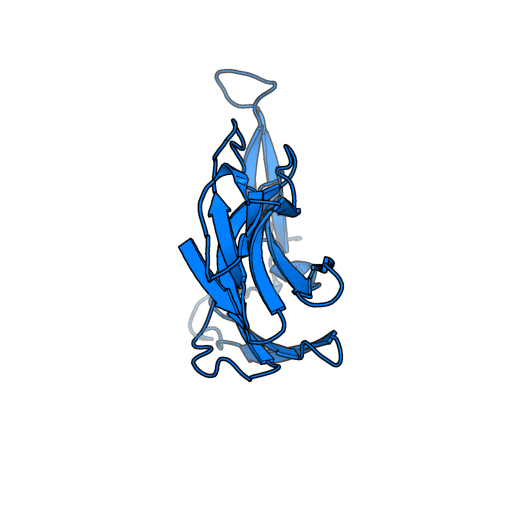? 2.392 -0.153 -10.729 1.00 95.19 113 SER A N 1
ATOM 892 C CA . SER A 1 113 ? 2.856 0.411 -11.996 1.00 95.19 113 SER A CA 1
ATOM 893 C C . SER A 1 113 ? 4.248 0.991 -11.788 1.00 95.19 113 SER A C 1
ATOM 895 O O . SER A 1 113 ? 4.465 1.745 -10.836 1.00 95.19 113 SER A O 1
ATOM 897 N N . THR A 1 114 ? 5.190 0.639 -12.656 1.00 92.62 114 THR A N 1
ATOM 898 C CA . THR A 1 114 ? 6.560 1.165 -12.662 1.00 92.62 114 THR A CA 1
ATOM 899 C C . THR A 1 114 ? 6.837 1.833 -14.011 1.00 92.62 114 THR A C 1
ATOM 901 O O . THR A 1 114 ? 6.087 1.621 -14.968 1.00 92.62 114 THR A O 1
ATOM 904 N N . PRO A 1 115 ? 7.919 2.619 -14.151 1.00 90.81 115 PRO A N 1
ATOM 905 C CA . PRO A 1 115 ? 8.283 3.172 -15.454 1.00 90.81 115 PRO A CA 1
ATOM 906 C C . PRO A 1 115 ? 8.571 2.107 -16.528 1.00 90.81 115 PRO A C 1
ATOM 908 O O . PRO A 1 115 ? 8.436 2.402 -17.711 1.00 90.81 115 PRO A O 1
ATOM 911 N N . LEU A 1 116 ? 8.954 0.885 -16.129 1.00 90.94 116 LEU A N 1
ATOM 912 C CA . LEU A 1 116 ? 9.280 -0.222 -17.042 1.00 90.94 116 LEU A CA 1
ATOM 913 C C . LEU A 1 116 ? 8.122 -1.207 -17.240 1.00 90.94 116 LEU A C 1
ATOM 915 O O . LEU A 1 116 ? 8.115 -1.961 -18.211 1.00 90.94 116 LEU A O 1
ATOM 919 N N . GLN A 1 117 ? 7.145 -1.212 -16.334 1.00 92.69 117 GLN A N 1
ATOM 920 C CA . GLN A 1 117 ? 6.023 -2.139 -16.346 1.00 92.69 117 GLN A CA 1
ATOM 921 C C . GLN A 1 117 ? 4.713 -1.385 -16.060 1.00 92.69 117 GLN A C 1
ATOM 923 O O . GLN A 1 117 ? 4.461 -1.011 -14.912 1.00 92.69 117 GLN A O 1
ATOM 928 N N . PRO A 1 118 ? 3.837 -1.205 -17.069 1.00 93.00 118 PRO A N 1
ATOM 929 C CA . PRO A 1 118 ? 2.602 -0.436 -16.934 1.00 93.00 118 PRO A CA 1
ATOM 930 C C . PRO A 1 118 ? 1.701 -0.926 -15.805 1.00 93.00 118 PRO A C 1
ATOM 932 O O . PRO A 1 118 ? 1.165 -0.114 -15.051 1.00 93.00 118 PRO A O 1
ATOM 935 N N . ARG A 1 119 ? 1.551 -2.249 -15.673 1.00 96.06 119 ARG A N 1
ATOM 936 C CA . ARG A 1 119 ? 0.710 -2.863 -14.648 1.00 96.06 119 ARG A CA 1
ATOM 937 C C . ARG A 1 119 ? 1.155 -4.274 -14.291 1.00 96.06 119 ARG A C 1
ATOM 939 O O . ARG A 1 119 ? 1.395 -5.106 -15.170 1.00 96.06 119 ARG A O 1
ATOM 946 N N . ILE A 1 120 ? 1.176 -4.533 -12.992 1.00 97.44 120 ILE A N 1
ATOM 947 C CA . ILE A 1 120 ? 1.309 -5.843 -12.355 1.00 97.44 120 ILE A CA 1
ATOM 948 C C . ILE A 1 120 ? 0.220 -5.914 -11.296 1.00 97.44 120 ILE A C 1
ATOM 950 O O . ILE A 1 120 ? 0.043 -4.956 -10.549 1.00 97.44 120 ILE A O 1
ATOM 954 N N . GLU A 1 121 ? -0.526 -7.007 -11.224 1.00 98.00 121 GLU A N 1
ATOM 955 C CA . GLU A 1 121 ? -1.492 -7.249 -10.157 1.00 98.00 121 GLU A CA 1
ATOM 956 C C . GLU A 1 121 ? -0.964 -8.309 -9.207 1.00 98.00 121 GLU A C 1
ATOM 958 O O . GLU A 1 121 ? -0.543 -9.389 -9.623 1.00 98.00 121 GLU A O 1
ATOM 963 N N . TYR A 1 122 ? -1.056 -8.004 -7.921 1.00 98.06 122 TYR A N 1
ATOM 964 C CA . TYR A 1 122 ? -0.657 -8.882 -6.843 1.00 98.06 122 TYR A CA 1
ATOM 965 C C . TYR A 1 122 ? -1.847 -9.253 -5.976 1.00 98.06 122 TYR A C 1
ATOM 967 O O . TYR A 1 122 ? -2.743 -8.438 -5.731 1.00 98.06 122 TYR A O 1
ATOM 975 N N . THR A 1 123 ? -1.788 -10.466 -5.437 1.00 97.94 123 THR A N 1
ATOM 976 C CA . THR A 1 123 ? -2.584 -10.867 -4.282 1.00 97.94 123 THR A CA 1
ATOM 977 C C . THR A 1 123 ? -1.651 -11.145 -3.110 1.00 97.94 123 THR A C 1
ATOM 979 O O . THR A 1 123 ? -0.654 -11.860 -3.234 1.00 97.94 123 THR A O 1
ATOM 982 N N . TYR A 1 124 ? -1.995 -10.590 -1.952 1.00 98.06 124 TYR A N 1
ATOM 983 C CA . TYR A 1 124 ? -1.338 -10.857 -0.683 1.00 98.06 124 TYR A CA 1
ATOM 984 C C . TYR A 1 124 ? -2.301 -11.549 0.275 1.00 98.06 124 TYR A C 1
ATOM 986 O O . TYR A 1 124 ? -3.372 -11.021 0.568 1.00 98.06 124 TYR A O 1
ATOM 994 N N . ASP A 1 125 ? -1.924 -12.717 0.785 1.00 96.44 125 ASP A N 1
ATOM 995 C CA . ASP A 1 125 ? -2.692 -13.424 1.807 1.00 96.44 125 ASP A CA 1
ATOM 996 C C . ASP A 1 125 ? -2.233 -12.997 3.207 1.00 96.44 125 ASP A C 1
ATOM 998 O O . ASP A 1 125 ? -1.102 -13.252 3.615 1.00 96.44 125 ASP A O 1
ATOM 1002 N N . LEU A 1 126 ? -3.131 -12.356 3.952 1.00 93.88 126 LEU A N 1
ATOM 1003 C CA . LEU A 1 126 ? -2.902 -11.777 5.277 1.00 93.88 126 LEU A CA 1
ATOM 1004 C C . LEU A 1 126 ? -2.559 -12.824 6.344 1.00 93.88 126 LEU A C 1
ATOM 1006 O O . LEU A 1 126 ? -1.840 -12.521 7.296 1.00 93.88 126 LEU A O 1
ATOM 1010 N N . ALA A 1 127 ? -3.060 -14.054 6.198 1.00 90.88 127 ALA A N 1
ATOM 1011 C CA . ALA A 1 127 ? -2.854 -15.120 7.174 1.00 90.88 127 ALA A CA 1
ATOM 1012 C C . ALA A 1 127 ? -1.470 -15.767 7.024 1.00 90.88 127 ALA A C 1
ATOM 1014 O O . ALA A 1 127 ? -0.728 -15.912 7.994 1.00 90.88 127 ALA A O 1
ATOM 1015 N N . SER A 1 128 ? -1.113 -16.148 5.798 1.00 94.69 128 SER A N 1
ATOM 1016 C CA . SER A 1 128 ? 0.163 -16.792 5.468 1.00 94.69 128 SER A CA 1
ATOM 1017 C C . SER A 1 128 ? 1.290 -15.803 5.176 1.00 94.69 128 SER A C 1
ATOM 1019 O O . SER A 1 128 ? 2.451 -16.209 5.114 1.00 94.69 128 SER A O 1
ATOM 1021 N N . ARG A 1 129 ? 0.959 -14.517 5.005 1.00 95.62 129 ARG A N 1
ATOM 1022 C CA . ARG A 1 129 ? 1.865 -13.433 4.598 1.00 95.62 129 ARG A CA 1
ATOM 1023 C C . ARG A 1 129 ? 2.540 -13.677 3.253 1.00 95.62 129 ARG A C 1
ATOM 1025 O O . ARG A 1 129 ? 3.674 -13.254 3.025 1.00 95.62 129 ARG A O 1
ATOM 1032 N N . ARG A 1 130 ? 1.850 -14.387 2.361 1.00 97.00 130 ARG A N 1
ATOM 1033 C CA . ARG A 1 130 ? 2.366 -14.746 1.044 1.00 97.00 130 ARG A CA 1
ATOM 1034 C C . ARG A 1 130 ? 1.883 -13.751 -0.002 1.00 97.00 130 ARG A C 1
ATOM 1036 O O . ARG A 1 130 ? 0.683 -13.549 -0.145 1.00 97.00 130 ARG A O 1
ATOM 1043 N N . LEU A 1 131 ? 2.828 -13.213 -0.766 1.00 97.56 131 LEU A N 1
ATOM 1044 C CA . LEU A 1 131 ? 2.587 -12.422 -1.969 1.00 97.56 131 LEU A CA 1
ATOM 1045 C C . LEU A 1 131 ? 2.726 -13.314 -3.210 1.00 97.56 131 LEU A C 1
ATOM 1047 O O . LEU A 1 131 ? 3.634 -14.148 -3.265 1.00 97.56 131 LEU A O 1
ATOM 1051 N N . TRP A 1 132 ? 1.857 -13.146 -4.202 1.00 97.31 132 TRP A N 1
ATOM 1052 C CA . TRP A 1 132 ? 2.073 -13.695 -5.541 1.00 97.31 132 TRP A CA 1
ATOM 1053 C C . TRP A 1 132 ? 1.493 -12.783 -6.620 1.00 97.31 132 TRP A C 1
ATOM 1055 O O . TRP A 1 132 ? 0.495 -12.096 -6.403 1.00 97.31 132 TRP A O 1
ATOM 1065 N N . GLU A 1 133 ? 2.150 -12.784 -7.776 1.00 97.69 133 GLU A N 1
ATOM 1066 C CA . GLU A 1 133 ? 1.680 -12.117 -8.987 1.00 97.69 133 GLU A CA 1
ATOM 1067 C C . GLU A 1 133 ? 0.502 -12.906 -9.578 1.00 97.69 133 GLU A C 1
ATOM 1069 O O . GLU A 1 133 ? 0.589 -14.121 -9.765 1.00 97.69 133 GLU A O 1
ATOM 1074 N N . GLU A 1 134 ? -0.604 -12.220 -9.851 1.00 97.44 134 GLU A N 1
ATOM 1075 C CA . GLU A 1 134 ? -1.779 -12.772 -10.543 1.00 97.44 134 GLU A CA 1
ATOM 1076 C C . GLU A 1 134 ? -1.736 -12.473 -12.040 1.00 97.44 134 GLU A C 1
ATOM 107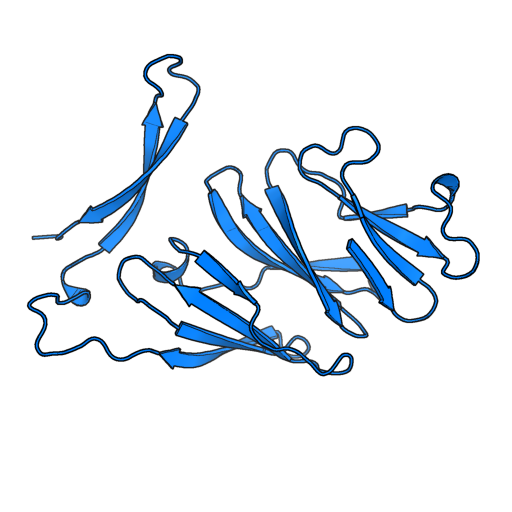8 O O . GLU A 1 134 ? -2.211 -13.253 -12.867 1.00 97.44 134 GLU A O 1
ATOM 1083 N N . TYR A 1 135 ? -1.208 -11.301 -12.386 1.00 97.75 135 TYR A N 1
ATOM 1084 C CA . TYR A 1 135 ? -1.209 -10.793 -13.744 1.00 97.75 135 TYR A CA 1
ATOM 1085 C C . TYR A 1 135 ? -0.077 -9.797 -13.948 1.00 97.75 135 TYR A C 1
ATOM 1087 O O . TYR A 1 135 ? 0.160 -8.929 -13.111 1.00 97.75 135 TYR A O 1
ATOM 1095 N N . ARG A 1 136 ? 0.542 -9.862 -15.123 1.00 96.19 136 ARG A N 1
ATOM 1096 C CA . ARG A 1 136 ? 1.469 -8.856 -15.625 1.00 96.19 136 ARG A CA 1
ATOM 1097 C C . ARG A 1 136 ? 1.060 -8.486 -17.033 1.00 96.19 136 ARG A C 1
ATOM 1099 O O . ARG A 1 136 ? 0.885 -9.355 -17.889 1.00 96.19 136 ARG A O 1
ATOM 1106 N N . GLU A 1 137 ? 0.875 -7.192 -17.255 1.00 94.31 137 GLU A N 1
ATOM 1107 C CA . GLU A 1 137 ? 0.513 -6.687 -18.571 1.00 94.31 137 GLU A CA 1
ATOM 1108 C C . GLU A 1 137 ? 1.637 -6.963 -19.568 1.00 94.31 137 GLU A C 1
ATOM 1110 O O . GLU A 1 137 ? 2.801 -6.647 -19.314 1.00 94.31 137 GLU A O 1
ATOM 1115 N N . GLN A 1 138 ? 1.289 -7.583 -20.696 1.00 91.38 138 GLN A N 1
ATOM 1116 C CA . GLN A 1 138 ? 2.248 -7.838 -21.762 1.00 91.38 138 GLN A CA 1
ATOM 1117 C C . GLN A 1 138 ? 2.563 -6.533 -22.481 1.00 91.38 138 GLN A C 1
ATOM 1119 O O . GLN A 1 138 ? 1.660 -5.843 -22.955 1.00 91.38 138 GLN A O 1
ATOM 1124 N N . LEU A 1 139 ? 3.851 -6.219 -22.584 1.00 87.12 139 LEU A N 1
ATOM 1125 C CA . LEU A 1 139 ? 4.302 -5.098 -23.392 1.00 87.12 139 LEU A CA 1
ATOM 1126 C C . LEU A 1 139 ? 4.091 -5.406 -24.873 1.00 87.12 139 LEU A C 1
ATOM 1128 O O . LEU A 1 139 ? 4.278 -6.536 -25.330 1.00 87.12 139 LEU A O 1
ATOM 1132 N N . ASP A 1 140 ? 3.697 -4.384 -25.623 1.00 81.00 140 ASP A N 1
ATOM 1133 C CA . ASP A 1 140 ? 3.479 -4.502 -27.055 1.00 81.00 140 ASP A CA 1
ATOM 1134 C C . ASP A 1 140 ? 4.818 -4.718 -27.772 1.00 81.00 140 ASP A C 1
ATOM 1136 O O . ASP A 1 140 ? 5.636 -3.805 -27.886 1.00 81.00 140 ASP A O 1
ATOM 1140 N N . ALA A 1 141 ? 5.017 -5.927 -28.300 1.00 70.06 141 ALA A N 1
ATOM 1141 C CA . ALA A 1 141 ? 6.213 -6.308 -29.049 1.00 70.06 141 ALA A CA 1
ATOM 1142 C C . ALA A 1 141 ? 6.418 -5.506 -30.351 1.00 70.06 141 ALA A C 1
ATOM 1144 O O . ALA A 1 141 ? 7.466 -5.621 -30.983 1.00 70.06 141 ALA A O 1
ATOM 1145 N N . THR A 1 142 ? 5.425 -4.724 -30.790 1.00 68.12 142 THR A N 1
ATOM 1146 C CA . THR A 1 142 ? 5.558 -3.811 -31.935 1.00 68.12 142 THR A CA 1
ATOM 1147 C C . THR A 1 142 ? 6.139 -2.450 -31.551 1.00 68.12 142 THR A C 1
ATOM 1149 O O . THR A 1 142 ? 6.545 -1.687 -32.431 1.00 68.12 142 THR A O 1
ATOM 1152 N N . THR A 1 143 ? 6.232 -2.148 -30.253 1.00 69.12 143 THR A N 1
ATOM 1153 C CA . THR A 1 143 ? 6.959 -0.975 -29.766 1.00 69.12 143 THR A CA 1
ATOM 1154 C C . THR A 1 143 ? 8.463 -1.249 -29.771 1.00 69.12 143 THR A C 1
ATOM 1156 O O . THR A 1 143 ? 8.914 -2.350 -29.479 1.00 69.12 143 THR A O 1
ATOM 1159 N N . ALA A 1 144 ? 9.270 -0.237 -30.098 1.00 75.00 144 ALA A N 1
ATOM 1160 C CA . ALA A 1 144 ? 10.734 -0.331 -30.061 1.00 75.00 144 ALA A CA 1
ATOM 1161 C C . ALA A 1 144 ? 11.309 -0.299 -28.626 1.00 75.00 144 ALA A C 1
ATOM 1163 O O . ALA A 1 144 ? 12.488 -0.002 -28.449 1.00 75.00 144 ALA A O 1
ATOM 1164 N N . PHE A 1 145 ? 10.475 -0.530 -27.607 1.00 82.94 145 PHE A N 1
ATOM 1165 C CA . PHE A 1 145 ? 10.839 -0.435 -26.200 1.00 82.94 145 PHE A CA 1
ATOM 1166 C C . PHE A 1 145 ? 11.015 -1.835 -25.610 1.00 82.94 145 PHE A C 1
ATOM 1168 O O . PHE A 1 145 ? 10.053 -2.589 -25.487 1.00 82.94 145 PHE A O 1
ATOM 1175 N N . ASP A 1 146 ? 12.250 -2.163 -25.237 1.00 84.94 146 ASP A N 1
ATOM 1176 C CA . ASP A 1 146 ? 12.578 -3.366 -24.477 1.00 84.94 146 ASP A CA 1
ATOM 1177 C C . ASP A 1 146 ? 12.920 -2.954 -23.035 1.00 84.94 146 ASP A C 1
ATOM 1179 O O . ASP A 1 146 ? 13.973 -2.350 -22.820 1.00 84.94 146 ASP A O 1
ATOM 1183 N N . PRO A 1 147 ? 12.061 -3.245 -22.039 1.00 85.81 147 PRO A N 1
ATOM 1184 C CA . PRO A 1 147 ? 12.299 -2.845 -20.652 1.00 85.81 147 PRO A CA 1
ATOM 1185 C C . PRO A 1 147 ? 13.522 -3.536 -20.043 1.00 85.81 147 PRO A C 1
ATOM 1187 O O . PRO A 1 147 ? 14.066 -3.036 -19.065 1.00 85.81 147 PRO A O 1
ATOM 1190 N N . SER A 1 148 ? 13.955 -4.680 -20.591 1.00 85.81 148 SER A N 1
ATOM 1191 C CA . SER A 1 148 ? 15.093 -5.434 -20.057 1.00 85.81 148 SER A CA 1
ATOM 1192 C C . SER A 1 148 ? 16.431 -4.736 -20.299 1.00 85.81 148 SER A C 1
ATOM 1194 O O . SER A 1 148 ? 17.425 -5.079 -19.662 1.00 85.81 148 SER A O 1
ATOM 1196 N N . LEU A 1 149 ? 16.441 -3.736 -21.185 1.00 87.94 149 LEU A N 1
ATOM 1197 C CA . LEU A 1 149 ? 17.580 -2.864 -21.441 1.00 87.94 149 LEU A CA 1
ATOM 1198 C C . LEU A 1 149 ? 17.655 -1.686 -20.468 1.00 87.94 149 LEU A C 1
ATOM 1200 O O . LEU A 1 149 ? 18.521 -0.843 -20.636 1.00 87.94 149 LEU A O 1
ATOM 1204 N N . PHE A 1 150 ? 16.764 -1.589 -19.477 1.00 86.81 150 PHE A N 1
ATOM 1205 C CA . PHE A 1 150 ? 16.744 -0.459 -18.556 1.00 86.81 150 PHE A CA 1
ATOM 1206 C C . PHE A 1 150 ? 16.730 -0.902 -17.098 1.00 86.81 150 PHE A C 1
ATOM 1208 O O . PHE A 1 150 ? 16.114 -1.902 -16.731 1.00 86.81 150 PHE A O 1
ATOM 1215 N N . VAL A 1 151 ? 17.353 -0.092 -16.246 1.00 85.94 151 VAL A N 1
ATOM 1216 C CA . VAL A 1 151 ? 17.166 -0.140 -14.794 1.00 85.94 151 VAL A CA 1
ATOM 1217 C C . VAL A 1 151 ? 16.478 1.144 -14.360 1.00 85.94 151 VAL A C 1
ATOM 1219 O O . VAL A 1 151 ? 16.846 2.231 -14.806 1.00 85.94 151 VAL A O 1
ATOM 1222 N N . CYS A 1 152 ? 15.475 1.019 -13.490 1.00 86.75 152 CYS A N 1
ATOM 1223 C CA . CYS A 1 152 ? 14.838 2.169 -12.869 1.00 86.75 152 CYS A CA 1
ATOM 1224 C C . CYS A 1 152 ? 15.277 2.336 -11.427 1.00 86.75 152 CYS A C 1
ATOM 1226 O O . CYS A 1 152 ? 15.101 1.445 -10.599 1.00 86.75 152 CYS A O 1
ATOM 1228 N N . GLU A 1 153 ? 15.764 3.530 -11.120 1.00 86.25 153 GLU A N 1
ATOM 1229 C CA . GLU A 1 153 ? 16.149 3.909 -9.772 1.00 86.25 153 GLU A CA 1
ATOM 1230 C C . GLU A 1 153 ? 15.584 5.275 -9.390 1.00 86.25 153 GLU A C 1
ATOM 1232 O O . GLU A 1 153 ? 15.168 6.085 -10.230 1.00 86.25 153 GLU A O 1
ATOM 1237 N N . ARG A 1 154 ? 15.550 5.516 -8.078 1.00 87.50 154 ARG A N 1
ATOM 1238 C CA . ARG A 1 154 ? 15.220 6.818 -7.518 1.00 87.50 154 ARG A CA 1
ATOM 1239 C C . ARG A 1 154 ? 16.494 7.498 -7.054 1.00 87.50 154 ARG A C 1
ATOM 1241 O O . ARG A 1 154 ? 17.205 6.980 -6.201 1.00 87.50 154 ARG A O 1
ATOM 1248 N N . LEU A 1 155 ? 16.734 8.679 -7.605 1.00 88.62 155 LEU A N 1
ATOM 1249 C CA . LEU A 1 155 ? 17.816 9.574 -7.226 1.00 88.62 155 LEU A CA 1
ATOM 1250 C C . LEU A 1 155 ? 17.247 10.834 -6.576 1.00 88.62 155 LEU A C 1
ATOM 1252 O O . LEU A 1 155 ? 16.058 11.133 -6.684 1.00 88.62 155 LEU A O 1
ATOM 1256 N N . TRP A 1 156 ? 18.115 11.605 -5.928 1.00 90.56 156 TRP A N 1
ATOM 1257 C CA . TRP A 1 156 ? 17.754 12.860 -5.279 1.00 90.56 156 TRP A CA 1
ATOM 1258 C C . TRP A 1 156 ? 18.680 13.973 -5.748 1.00 90.56 156 TRP A C 1
ATOM 1260 O O . TRP A 1 156 ? 19.897 13.880 -5.600 1.00 90.56 156 TRP A O 1
ATOM 1270 N N . ALA A 1 157 ? 18.098 15.039 -6.290 1.00 90.94 157 ALA A N 1
ATOM 1271 C CA . ALA A 1 157 ? 18.827 16.250 -6.654 1.00 90.94 157 ALA A CA 1
ATOM 1272 C C . ALA A 1 157 ? 18.510 17.380 -5.665 1.00 90.94 157 ALA A C 1
ATOM 1274 O O . ALA A 1 157 ? 17.356 17.508 -5.256 1.00 90.94 157 ALA A O 1
ATOM 1275 N N . PRO A 1 158 ? 19.480 18.227 -5.285 1.00 92.81 158 PRO A N 1
ATOM 1276 C CA . PRO A 1 158 ? 19.191 19.397 -4.465 1.00 92.81 158 PRO A CA 1
ATOM 1277 C C . PRO A 1 158 ? 18.276 20.370 -5.220 1.00 92.81 158 PRO A C 1
ATOM 1279 O O . PRO A 1 158 ? 18.421 20.584 -6.428 1.00 92.81 158 PRO A O 1
ATOM 1282 N N . SER A 1 159 ? 17.338 20.982 -4.504 1.00 93.06 159 SER A N 1
ATOM 1283 C CA . SER A 1 159 ? 16.491 22.046 -5.028 1.00 93.06 159 SER A CA 1
ATOM 1284 C C . SER A 1 159 ? 17.342 23.257 -5.399 1.00 93.06 159 SER A C 1
ATOM 1286 O O . SER A 1 159 ? 18.351 23.564 -4.765 1.00 93.06 159 SER A O 1
ATOM 1288 N N . ARG A 1 160 ? 16.907 23.986 -6.431 1.00 93.12 160 ARG A N 1
ATOM 1289 C CA . ARG A 1 160 ? 17.576 25.218 -6.875 1.00 93.12 160 ARG A CA 1
ATOM 1290 C C . ARG A 1 160 ? 17.553 26.316 -5.813 1.00 93.12 160 ARG A C 1
ATOM 1292 O O . ARG A 1 160 ? 18.472 27.125 -5.774 1.00 93.12 160 ARG A O 1
ATOM 1299 N N . GLU A 1 161 ? 16.501 26.343 -5.001 1.00 93.50 161 GLU A N 1
ATOM 1300 C CA . GLU A 1 161 ? 16.261 27.390 -4.004 1.00 93.50 161 GLU A CA 1
ATOM 1301 C C . GLU A 1 161 ? 16.851 27.036 -2.626 1.00 93.50 161 GLU A C 1
ATOM 1303 O O . GLU A 1 161 ? 17.152 27.933 -1.843 1.00 93.50 161 GLU A O 1
ATOM 1308 N N . ASP A 1 162 ? 17.047 25.744 -2.329 1.00 92.62 162 ASP A N 1
ATOM 1309 C CA . ASP A 1 162 ? 17.629 25.261 -1.069 1.00 92.62 162 ASP A CA 1
ATOM 1310 C C . ASP A 1 162 ? 18.345 23.916 -1.274 1.00 92.62 162 ASP A C 1
ATOM 1312 O O . ASP A 1 162 ? 17.724 22.908 -1.613 1.00 92.62 162 ASP A O 1
ATOM 1316 N N . ALA A 1 163 ? 19.653 23.879 -1.012 1.00 89.38 163 ALA A N 1
ATOM 1317 C CA . ALA A 1 163 ? 20.474 22.680 -1.168 1.00 89.38 163 ALA A CA 1
ATOM 1318 C C . ALA A 1 163 ? 20.168 21.564 -0.148 1.00 89.38 163 ALA A C 1
ATOM 1320 O O . ALA A 1 163 ? 20.619 20.437 -0.342 1.00 89.38 163 ALA A O 1
ATOM 1321 N N . ASN A 1 164 ? 19.417 21.854 0.921 1.00 87.25 164 ASN A N 1
ATOM 1322 C CA . ASN A 1 164 ? 18.975 20.858 1.905 1.00 87.25 164 ASN A CA 1
ATOM 1323 C C . ASN A 1 164 ? 17.617 20.234 1.557 1.00 87.25 164 ASN A C 1
ATOM 1325 O O . ASN A 1 164 ? 17.209 19.258 2.188 1.00 87.25 164 ASN A O 1
ATOM 1329 N N . VAL A 1 165 ? 16.909 20.789 0.572 1.00 84.44 165 VAL A N 1
ATOM 1330 C CA . VAL A 1 165 ? 15.665 20.222 0.054 1.00 84.44 165 VAL A CA 1
ATOM 1331 C C . VAL A 1 165 ? 16.010 19.372 -1.155 1.00 84.44 165 VAL A C 1
ATOM 1333 O O . VAL A 1 165 ? 16.551 19.875 -2.133 1.00 84.44 165 VAL A O 1
ATOM 1336 N N . PHE A 1 166 ? 15.679 18.086 -1.105 1.0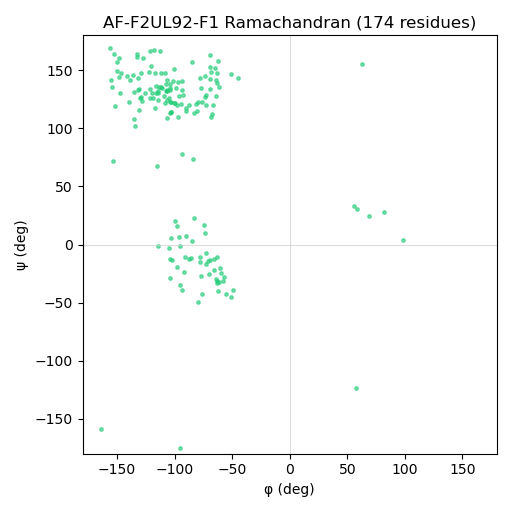0 87.31 166 PHE A N 1
ATOM 1337 C CA . PHE A 1 166 ? 15.971 17.151 -2.184 1.00 87.31 166 PHE A CA 1
ATOM 1338 C C . PHE A 1 166 ? 14.715 16.826 -2.989 1.00 87.31 166 PHE A C 1
ATOM 1340 O O . PHE A 1 166 ? 13.662 16.518 -2.435 1.00 87.31 166 PHE A O 1
ATOM 1347 N N . ILE A 1 167 ? 14.842 16.880 -4.310 1.00 87.56 167 ILE A N 1
ATOM 1348 C CA . ILE A 1 167 ? 13.799 16.562 -5.277 1.00 87.56 167 ILE A CA 1
ATOM 1349 C C . ILE A 1 167 ? 14.028 15.120 -5.748 1.00 87.56 167 ILE A C 1
ATOM 1351 O O . ILE A 1 167 ? 15.100 14.838 -6.294 1.00 87.56 167 ILE A O 1
ATOM 1355 N N . PRO A 1 168 ? 13.060 14.206 -5.552 1.00 86.75 168 PRO A N 1
ATOM 1356 C CA . PRO A 1 168 ? 13.173 12.849 -6.059 1.00 86.75 168 PRO A CA 1
ATOM 1357 C C . PRO A 1 168 ? 13.068 12.850 -7.587 1.00 86.75 168 PRO A C 1
ATOM 1359 O O . PRO A 1 168 ? 12.169 13.460 -8.169 1.00 86.75 168 PRO A O 1
ATOM 1362 N N . MET A 1 169 ? 13.972 12.132 -8.239 1.00 86.12 169 MET A N 1
ATOM 1363 C CA . MET A 1 169 ? 13.993 11.908 -9.679 1.00 86.12 169 MET A CA 1
ATOM 1364 C C . MET A 1 169 ? 13.932 10.410 -9.930 1.00 86.12 169 MET A C 1
ATOM 1366 O O . MET A 1 169 ? 14.636 9.644 -9.282 1.00 86.12 169 MET A O 1
ATOM 1370 N N . THR A 1 170 ? 13.082 9.994 -10.860 1.00 85.44 170 THR A N 1
ATOM 1371 C CA . THR A 1 170 ? 13.080 8.612 -11.346 1.00 85.44 170 THR A CA 1
ATOM 1372 C C . THR A 1 170 ? 13.831 8.593 -12.665 1.00 85.44 170 THR A C 1
ATOM 1374 O O . THR A 1 170 ? 13.463 9.335 -13.577 1.00 85.44 170 THR A O 1
ATOM 1377 N N . VAL A 1 171 ? 14.893 7.797 -12.742 1.00 84.31 171 VAL A N 1
ATOM 1378 C CA . VAL A 1 171 ? 15.744 7.688 -13.930 1.00 84.31 171 VAL A CA 1
ATOM 1379 C C . VAL A 1 171 ? 15.635 6.268 -14.467 1.00 84.31 171 VAL A C 1
ATOM 1381 O O . VAL A 1 171 ? 15.605 5.316 -13.692 1.00 84.31 171 VAL A O 1
ATOM 1384 N N . GLY A 1 172 ? 15.503 6.146 -15.786 1.00 82.06 172 GLY A N 1
ATOM 1385 C CA . GLY A 1 172 ? 15.707 4.894 -16.505 1.00 82.06 172 GLY A CA 1
ATOM 1386 C C . GLY A 1 172 ? 17.065 4.964 -17.189 1.00 82.06 172 GLY A C 1
ATOM 1387 O O . GLY A 1 172 ? 17.245 5.817 -18.059 1.00 82.06 172 GLY A O 1
ATOM 1388 N N . GLU A 1 173 ? 18.009 4.127 -16.778 1.00 76.75 173 GLU A N 1
ATOM 1389 C CA . GLU A 1 173 ? 19.343 4.062 -17.381 1.00 76.75 173 GLU A CA 1
ATOM 1390 C C . GLU A 1 173 ? 19.454 2.829 -18.274 1.00 76.75 173 GLU A C 1
ATOM 1392 O O . GLU A 1 173 ? 19.045 1.744 -17.863 1.00 76.75 173 GLU A O 1
ATOM 1397 N N . ASP A 1 174 ? 20.004 3.004 -19.479 1.00 76.25 174 ASP A N 1
ATOM 1398 C CA . ASP A 1 174 ? 20.515 1.895 -20.289 1.00 76.25 174 ASP A CA 1
ATOM 1399 C C . ASP A 1 174 ? 21.912 1.550 -19.746 1.00 76.25 174 ASP A C 1
ATOM 1401 O O . ASP A 1 174 ? 22.790 2.416 -19.782 1.00 76.25 174 ASP A O 1
ATOM 1405 N N . PRO A 1 175 ? 22.137 0.353 -19.175 1.00 61.25 175 PRO A N 1
ATOM 1406 C CA . PRO A 1 175 ? 23.400 0.011 -18.529 1.00 61.25 175 PRO A CA 1
ATOM 1407 C C . PRO A 1 175 ? 24.564 -0.249 -19.513 1.00 61.25 175 PRO A C 1
ATOM 1409 O O . PRO A 1 175 ? 25.610 -0.743 -19.078 1.00 61.25 175 PRO A O 1
ATOM 1412 N N . LEU A 1 176 ? 24.396 0.039 -20.813 1.00 53.25 176 LEU A N 1
ATOM 1413 C CA . LEU A 1 176 ? 25.380 -0.164 -21.890 1.00 53.25 176 LEU A CA 1
ATOM 1414 C C . LEU A 1 176 ? 26.324 1.026 -22.141 1.00 53.25 176 LEU A C 1
ATOM 1416 O O . LEU A 1 176 ? 25.865 2.183 -22.262 1.00 53.25 176 LEU A O 1
#

Foldseek 3Di:
DWDDADQKTWDFDCPPNLPLTFIWIAGNVDRDPVRTDTLGGRDPFKHFPDWDAARQWIWTFMATPLGFTWIKIQGNPVSDIDTQDDDPQQRAWDKAFDDPPHRHAQKTWIWTDHPLFRIWIWIAGNVVRDIDTPDGDDDDPPDPDDSVQWGWDWDWAADPVGRVDTDIDIDIDRPD

Sequence (176 aa):
MRQHAGDSFYVVTDADGADNYKVCRAPANNPTKPNWIDVLPSSDEVIIEDGEMFHNHLILFQRSKQGDPFIRVLALDTNTTHDIQLPEDERVGVITSLANPNFDDTRVRFSVSTPLQPRIEYTYDLASRRLWEEYREQLDATTAFDPSLFVCERLWAPSREDANVFIPMTVGEDPL

pLDDT: mean 90.69, std 8.67, range [47.19, 98.06]

Mean predicted aligned error: 5.41 Å

Nearest PDB structures (foldseek):
  7ywp-assembly1_A  TM=9.023E-01  e=4.130E-11  Serratia proteamaculans
  7ne5-assembly1_A  TM=9.003E-01  e=6.268E-11  Serratia proteamaculans
  7yx7-assembly1_A  TM=8.985E-01  e=6.957E-11  Serratia proteamaculans
  7ne4-assembly1_A  TM=8.906E-01  e=9.513E-11  Serratia proteamaculans
  7obm-assembly1_A  TM=8.174E-01  e=3.449E-08  Homo sapiens

Organism: Salpingoeca rosetta (strain ATCC 50818 / BSB-021) (NCBI:txid946362)

Solvent-accessible surface area (backbone atoms only — not comparable to full-atom values): 10223 Å² total; per-residue (Å²): 96,84,44,78,39,93,68,29,31,41,32,58,39,49,74,97,77,20,88,30,29,24,32,29,37,20,41,60,93,53,65,50,76,93,52,51,40,75,69,41,73,52,42,96,54,39,35,65,78,47,75,50,73,32,63,59,34,40,38,32,40,30,31,38,72,85,64,43,50,46,42,36,41,34,33,66,90,78,63,44,75,51,69,64,84,71,61,76,83,58,43,57,44,47,75,43,81,48,90,62,89,57,46,83,54,56,60,50,38,33,33,41,29,30,95,75,41,81,41,32,33,35,40,32,32,70,84,82,70,46,74,47,80,77,46,68,67,81,76,61,84,88,50,97,70,64,52,88,57,47,49,72,47,78,47,72,44,60,37,93,90,40,75,87,44,67,44,76,41,80,45,76,43,62,91,121

Secondary structure (DSSP, 8-state):
-EEEETTEEEEEE-TTT-TT-EEEEEETT---GGG-EEEE--BTTEEEEEEEE-SSEEEEEEEETTS-EEEEEEETTTTEEEEE---GGGSSSEEEE-----TT-SEEEEEEE-SS-S-EEEEEETTTTEEEEEEEPPP-TTSS--GGG-EEEEEEEE-SS-TTSEEEEEEEE---